Protein 4EMV (pdb70)

Foldseek 3Di:
DDKDWLVVCLVPVCVPQVDQELSSLCSLVVQVVVVQLVQVLVPFFFEWEWEQDQVLKIKIKTFGAWDDQDDDPPRAGPVLCCQTMVCNPPRGPNVSSLQQFQKKKKWWAAPFWIWIWIAGDRRHTPDGTGTDGTDPRSTTIMMMMTQGHPVRHPDSHNDPVVVVVVQQVSQVVRASHKYKYAYNNVRDIDIHHHHD

Secondary structure (DSSP, 8-state):
---B-THHHHH-HHHHHS-SSHHHHHHHHHHHHHHHHHHHHTT--SEEEEEE-TTS-EEEEE-SS----SB-GGG-BHHHHHHH-B--GGG--HHHHHHTEEEEEEEEEETTEEEEEEEETTTEESS-SEEEEE--TT--EEEEEEEE-TTT-S-----HHHHHHHHHHHHHHH-S-EEEEEETTT--EEEE----

CATH classification: 3.30.565.10

Structure (mmCIF, N/CA/C/O backbone):
data_4EMV
#
_entry.id   4EMV
#
_cell.length_a   73.297
_cell.length_b   94.920
_cell.length_c   61.247
_cell.angle_alpha   90.000
_cell.angle_beta   90.000
_cell.angle_gamma   90.000
#
_symmetry.space_group_name_H-M   'C 2 2 21'
#
loop_
_entity.id
_entity.type
_entity.pdbx_description
1 polymer 'DNA topoisomerase IV, B subunit'
2 non-polymer '5-{2-(ethylcarbamoyl)-4-[3-(trifluoromethyl)-1H-pyrazol-1-yl]-1H-pyrrolo[2,3-b]pyridin-5-yl}pyridine-3-carboxylic acid'
3 water water
#
loop_
_atom_site.group_PDB
_atom_site.id
_atom_site.type_symbol
_atom_site.label_atom_id
_atom_site.label_alt_id
_atom_site.label_comp_id
_atom_site.label_asym_id
_atom_site.label_entity_id
_atom_site.label_seq_id
_atom_site.pdbx_PDB_ins_code
_atom_site.Cartn_x
_atom_site.Cartn_y
_atom_site.Cartn_z
_atom_site.occupancy
_atom_site.B_iso_or_equiv
_atom_site.auth_seq_id
_atom_site.auth_comp_id
_atom_site.auth_asym_id
_atom_site.auth_atom_id
_atom_site.pdbx_PDB_model_num
ATOM 1 N N . GLN A 1 17 ? 20.978 7.640 9.098 1.00 36.61 17 GLN A N 1
ATOM 2 C CA . GLN A 1 17 ? 21.607 8.756 8.339 1.00 35.80 17 GLN A CA 1
ATOM 3 C C . GLN A 1 17 ? 22.878 9.215 9.051 1.00 33.76 17 GLN A C 1
ATOM 4 O O . GLN A 1 17 ? 22.830 9.620 10.210 1.00 34.22 17 GLN A O 1
ATOM 10 N N . VAL A 1 18 ? 24.013 9.139 8.362 1.00 31.17 18 VAL A N 1
ATOM 11 C CA . VAL A 1 18 ? 25.292 9.542 8.942 1.00 29.30 18 VAL A CA 1
ATOM 12 C C . VAL A 1 18 ? 25.514 11.035 8.715 1.00 27.36 18 VAL A C 1
ATOM 13 O O . VAL A 1 18 ? 25.480 11.504 7.577 1.00 27.08 18 VAL A O 1
ATOM 17 N N . LEU A 1 19 ? 25.729 11.775 9.798 1.00 25.47 19 LEU A N 1
ATOM 18 C CA . LEU A 1 19 ? 26.035 13.198 9.706 1.00 24.41 19 LEU A CA 1
ATOM 19 C C . LEU A 1 19 ? 27.543 13.384 9.591 1.00 24.40 19 LEU A C 1
ATOM 20 O O . LEU A 1 19 ? 28.315 12.592 10.130 1.00 24.17 19 LEU A O 1
ATOM 25 N N . GLU A 1 20 ? 27.955 14.428 8.876 1.00 24.44 20 GLU A N 1
ATOM 26 C CA . GLU A 1 20 ? 29.371 14.737 8.703 1.00 25.05 20 GLU A CA 1
ATOM 27 C C . GLU A 1 20 ? 29.637 16.223 8.885 1.00 23.89 20 GLU A C 1
ATOM 28 O O . GLU A 1 20 ? 28.714 17.043 8.820 1.00 22.99 20 GLU A O 1
ATOM 34 N N . GLY A 1 21 ? 30.905 16.555 9.116 1.00 23.25 21 GLY A N 1
ATOM 35 C CA . GLY A 1 21 ? 31.351 17.941 9.209 1.00 22.80 21 GLY A CA 1
ATOM 36 C C . GLY A 1 21 ? 31.758 18.478 7.848 1.00 22.21 21 GLY A C 1
ATOM 37 O O . GLY A 1 21 ? 31.749 17.748 6.856 1.00 21.95 21 GLY A O 1
ATOM 38 N N . LEU A 1 22 ? 32.135 19.751 7.806 1.00 21.85 22 LEU A N 1
ATOM 39 C CA . LEU A 1 22 ? 32.411 20.429 6.540 1.00 21.99 22 LEU A CA 1
ATOM 40 C C . LEU A 1 22 ? 33.685 19.942 5.845 1.00 23.21 22 LEU A C 1
ATOM 41 O O . LEU A 1 22 ? 33.826 20.114 4.636 1.00 23.00 22 LEU A O 1
ATOM 46 N N . ASP A 1 23 ? 34.598 19.328 6.599 1.00 25.07 23 ASP A N 1
ATOM 47 C CA . ASP A 1 23 ? 35.795 18.705 6.011 1.00 26.65 23 ASP A CA 1
ATOM 48 C C . ASP A 1 23 ? 35.461 17.715 4.890 1.00 26.46 23 ASP A C 1
ATOM 49 O O . ASP A 1 23 ? 36.177 17.643 3.887 1.00 26.83 23 ASP A O 1
ATOM 54 N N . ALA A 1 24 ? 34.377 16.959 5.064 1.00 25.63 24 ALA A N 1
ATOM 55 C CA . ALA A 1 24 ? 33.955 15.953 4.089 1.00 25.24 24 ALA A CA 1
ATOM 56 C C . ALA A 1 24 ? 33.639 16.577 2.730 1.00 24.80 24 ALA A C 1
ATOM 57 O O . ALA A 1 24 ? 33.951 15.997 1.685 1.00 25.27 24 ALA A O 1
ATOM 59 N N . VAL A 1 25 ? 33.023 17.756 2.751 1.00 23.39 25 VAL A N 1
ATOM 60 C CA . VAL A 1 25 ? 32.708 18.480 1.529 1.00 23.03 25 VAL A CA 1
ATOM 61 C C . VAL A 1 25 ? 33.990 18.987 0.871 1.00 23.17 25 VAL A C 1
ATOM 62 O O . VAL A 1 25 ? 34.152 18.874 -0.343 1.00 23.48 25 VAL A O 1
ATOM 66 N N . ARG A 1 26 ? 34.898 19.526 1.680 1.00 23.36 26 ARG A N 1
ATOM 67 C CA . ARG A 1 26 ? 36.150 20.083 1.165 1.00 24.21 26 ARG A CA 1
ATOM 68 C C . ARG A 1 26 ? 37.056 19.012 0.552 1.00 25.62 26 ARG A C 1
ATOM 69 O O . ARG A 1 26 ? 37.817 19.309 -0.371 1.00 26.10 26 ARG A O 1
ATOM 77 N N . LYS A 1 27 ? 36.968 17.778 1.048 1.00 26.91 27 LYS A N 1
ATOM 78 C CA . LYS A 1 27 ? 37.762 16.665 0.498 1.00 28.38 27 LYS A CA 1
ATOM 79 C C . LYS A 1 27 ? 37.157 16.019 -0.761 1.00 28.93 27 LYS A C 1
ATOM 80 O O . LYS A 1 27 ? 37.874 15.372 -1.525 1.00 29.34 27 LYS A O 1
ATOM 86 N N . ARG A 1 28 ? 35.853 16.186 -0.979 1.00 28.58 28 ARG A N 1
ATOM 87 C CA . ARG A 1 28 ? 35.201 15.695 -2.201 1.00 29.28 28 ARG A CA 1
ATOM 88 C C . ARG A 1 28 ? 34.162 16.700 -2.716 1.00 27.89 28 ARG A C 1
ATOM 89 O O . ARG A 1 28 ? 32.971 16.394 -2.744 1.00 26.85 28 ARG A O 1
ATOM 97 N N . PRO A 1 29 ? 34.610 17.900 -3.138 1.00 27.23 29 PRO A N 1
ATOM 98 C CA . PRO A 1 29 ? 33.651 18.933 -3.559 1.00 26.58 29 PRO A CA 1
ATOM 99 C C . PRO A 1 29 ? 32.719 18.485 -4.686 1.00 26.71 29 PRO A C 1
ATOM 100 O O . PRO A 1 29 ? 31.524 18.780 -4.648 1.00 25.78 29 PRO A O 1
ATOM 104 N N . GLY A 1 30 ? 33.264 17.763 -5.665 1.00 26.97 30 GLY A N 1
ATOM 105 C CA . GLY A 1 30 ? 32.496 17.307 -6.825 1.00 27.44 30 GLY A CA 1
ATOM 106 C C . GLY A 1 30 ? 31.300 16.433 -6.485 1.00 27.76 30 GLY A C 1
ATOM 107 O O . GLY A 1 30 ? 30.338 16.372 -7.249 1.00 27.33 30 GLY A O 1
ATOM 108 N N . MET A 1 31 ? 31.360 15.758 -5.338 1.00 28.77 31 MET A N 1
ATOM 109 C CA . MET A 1 31 ? 30.249 14.942 -4.853 1.00 29.66 31 MET A CA 1
ATOM 110 C C . MET A 1 31 ? 29.036 15.796 -4.472 1.00 28.53 31 MET A C 1
ATOM 111 O O . MET A 1 31 ? 27.900 15.319 -4.521 1.00 28.21 31 MET A O 1
ATOM 116 N N . TYR A 1 32 ? 29.281 17.051 -4.098 1.00 26.84 32 TYR A N 1
ATOM 117 C CA . TYR A 1 32 ? 28.220 17.945 -3.624 1.00 26.04 32 TYR A CA 1
ATOM 118 C C . TYR A 1 32 ? 27.829 19.014 -4.643 1.00 25.22 32 TYR A C 1
ATOM 119 O O . TYR A 1 32 ? 26.649 19.354 -4.755 1.00 25.18 32 TYR A O 1
ATOM 128 N N . ILE A 1 33 ? 28.806 19.535 -5.386 1.00 24.43 33 ILE A N 1
ATOM 129 C CA . ILE A 1 33 ? 28.545 20.608 -6.357 1.00 24.05 33 ILE A CA 1
ATOM 130 C C . ILE A 1 33 ? 28.849 20.237 -7.815 1.00 24.29 33 ILE A C 1
ATOM 131 O O . ILE A 1 33 ? 28.721 21.081 -8.703 1.00 24.21 33 ILE A O 1
ATOM 136 N N . GLY A 1 34 ? 29.248 18.988 -8.062 1.00 24.33 34 GLY A N 1
ATOM 137 C CA . GLY A 1 34 ? 29.420 18.477 -9.425 1.00 24.64 34 GLY A CA 1
ATOM 138 C C . GLY A 1 34 ? 30.819 18.629 -9.995 1.00 24.71 34 GLY A C 1
ATOM 139 O O . GLY A 1 34 ? 31.308 17.740 -10.693 1.00 25.46 34 GLY A O 1
ATOM 140 N N . SER A 1 3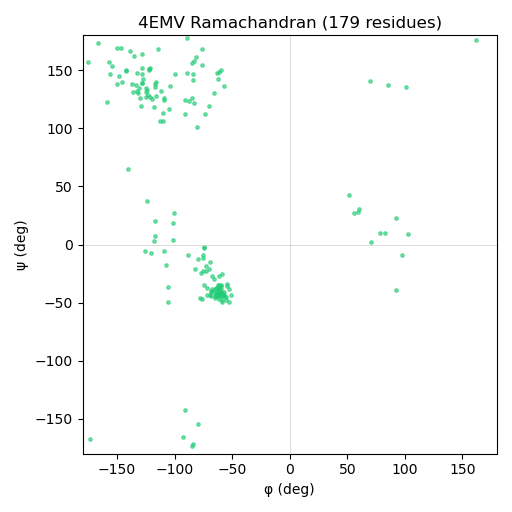5 ? 31.457 19.759 -9.702 1.00 24.05 35 SER A N 1
ATOM 141 C CA . SER A 1 35 ? 32.778 20.079 -10.234 1.00 24.18 35 SER A CA 1
ATOM 142 C C . SER A 1 35 ? 33.363 21.259 -9.468 1.00 23.49 35 SER A C 1
ATOM 143 O O . SER A 1 35 ? 32.679 21.859 -8.638 1.00 23.01 35 SER A O 1
ATOM 146 N N . THR A 1 36 ? 34.624 21.586 -9.747 1.00 23.12 36 THR A N 1
ATOM 147 C CA . THR A 1 36 ? 35.281 22.747 -9.143 1.00 22.74 36 THR A CA 1
ATOM 148 C C . THR A 1 36 ? 35.674 23.783 -10.205 1.00 22.44 36 THR A C 1
ATOM 149 O O . THR A 1 36 ? 36.527 24.635 -9.970 1.00 22.36 36 THR A O 1
ATOM 153 N N . ASP A 1 37 ? 35.027 23.702 -11.365 1.00 22.33 37 ASP A N 1
ATOM 154 C CA . ASP A 1 37 ? 35.163 24.708 -12.416 1.00 22.44 37 ASP A CA 1
ATOM 155 C C . ASP A 1 37 ? 34.053 25.753 -12.252 1.00 21.28 37 ASP A C 1
ATOM 156 O O . ASP A 1 37 ? 33.411 25.817 -11.195 1.00 20.28 37 ASP A O 1
ATOM 161 N N . GLY A 1 38 ? 33.844 26.577 -13.276 1.00 20.54 38 GLY A N 1
ATOM 162 C CA . GLY A 1 38 ? 32.799 27.600 -13.247 1.00 20.02 38 GLY A CA 1
ATOM 163 C C . GLY A 1 38 ? 31.408 27.077 -12.945 1.00 19.42 38 GLY A C 1
ATOM 164 O O . GLY A 1 38 ? 30.616 27.758 -12.284 1.00 18.65 38 GLY A O 1
ATOM 165 N N . ALA A 1 39 ? 31.093 25.877 -13.432 1.00 19.31 39 ALA A N 1
ATOM 166 C CA . ALA A 1 39 ? 29.790 25.273 -13.159 1.00 18.91 39 ALA A CA 1
ATOM 167 C C . ALA A 1 39 ? 29.609 25.050 -11.654 1.00 18.49 39 ALA A C 1
ATOM 168 O O . ALA A 1 39 ? 28.557 25.361 -11.101 1.00 18.33 39 ALA A O 1
ATOM 170 N N . GLY A 1 40 ? 30.643 24.530 -10.997 1.00 18.28 40 GLY A N 1
ATOM 171 C CA . GLY A 1 40 ? 30.605 24.310 -9.552 1.00 17.78 40 GLY A CA 1
ATOM 172 C C . GLY A 1 40 ? 30.578 25.604 -8.758 1.00 17.26 40 GLY A C 1
ATOM 173 O O . GLY A 1 40 ? 29.881 25.707 -7.750 1.00 17.04 40 GLY A O 1
ATOM 174 N N . LEU A 1 41 ? 31.347 26.595 -9.205 1.00 16.94 41 LEU A N 1
ATOM 175 C CA . LEU A 1 41 ? 31.336 27.911 -8.572 1.00 16.53 41 LEU A CA 1
ATOM 176 C C . LEU A 1 41 ? 29.916 28.460 -8.539 1.00 16.22 41 LEU A C 1
ATOM 177 O O . LEU A 1 41 ? 29.461 28.972 -7.517 1.00 15.97 41 LEU A O 1
ATOM 182 N N . HIS A 1 42 ? 29.216 28.342 -9.662 1.00 16.43 42 HIS A N 1
ATOM 183 C CA . HIS A 1 42 ? 27.883 28.916 -9.778 1.00 16.36 42 HIS A CA 1
ATOM 184 C C . HIS A 1 42 ? 26.843 28.084 -9.080 1.00 16.23 42 HIS A C 1
ATOM 185 O O . HIS A 1 42 ? 25.816 28.614 -8.660 1.00 15.71 42 HIS A O 1
ATOM 192 N N . HIS A 1 43 ? 27.111 26.789 -8.912 1.00 16.87 43 HIS A N 1
ATOM 193 C CA . HIS A 1 43 ? 26.280 25.938 -8.046 1.00 17.17 43 HIS A CA 1
ATOM 194 C C . HIS A 1 43 ? 26.150 26.490 -6.651 1.00 16.04 43 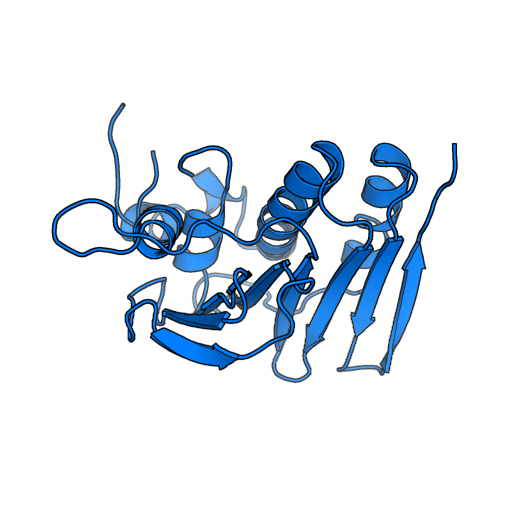HIS A C 1
ATOM 195 O O . HIS A 1 43 ? 25.101 26.339 -6.030 1.00 15.71 43 HIS A O 1
ATOM 202 N N . LEU A 1 44 ? 27.199 27.140 -6.144 1.00 15.34 44 LEU A N 1
ATOM 203 C CA . LEU A 1 44 ? 27.135 27.776 -4.822 1.00 14.68 44 LEU A CA 1
ATOM 204 C C . LEU A 1 44 ? 26.055 28.854 -4.790 1.00 14.14 44 LEU A C 1
ATOM 205 O O . LEU A 1 44 ? 25.318 28.972 -3.808 1.00 13.63 44 LEU A O 1
ATOM 210 N N . VAL A 1 45 ? 25.979 29.640 -5.863 1.00 13.61 45 VAL A N 1
ATOM 211 C CA . VAL A 1 45 ? 24.955 30.674 -6.000 1.00 13.42 45 VAL A CA 1
ATOM 212 C C . VAL A 1 45 ? 23.568 30.041 -6.027 1.00 13.38 45 VAL A C 1
ATOM 213 O O . VAL A 1 45 ? 22.651 30.513 -5.351 1.00 13.29 45 VAL A O 1
ATOM 217 N N . TRP A 1 46 ? 23.418 28.962 -6.790 1.00 13.64 46 TRP A N 1
ATOM 218 C CA . TRP A 1 46 ? 22.107 28.312 -6.914 1.00 13.87 46 TRP A CA 1
ATOM 219 C C . TRP A 1 46 ? 21.605 27.790 -5.592 1.00 13.85 46 TRP A C 1
ATOM 220 O O . TRP A 1 46 ? 20.413 27.885 -5.312 1.00 13.81 46 TRP A O 1
ATOM 231 N N . GLU A 1 47 ? 22.500 27.234 -4.773 1.00 14.11 47 GLU A N 1
ATOM 232 C CA . GLU A 1 47 ? 22.117 26.677 -3.471 1.00 14.27 47 GLU A CA 1
ATOM 233 C C . GLU A 1 47 ? 21.521 27.756 -2.564 1.00 13.41 47 GLU A C 1
ATOM 234 O O . GLU A 1 47 ? 20.484 27.542 -1.944 1.00 13.32 47 GLU A O 1
ATOM 240 N N . ILE A 1 48 ? 22.180 28.909 -2.482 1.00 12.72 48 ILE A N 1
ATOM 241 C CA . ILE A 1 48 ? 21.717 29.982 -1.598 1.00 12.19 48 ILE A CA 1
ATOM 242 C C . ILE A 1 48 ? 20.444 30.625 -2.154 1.00 12.26 48 ILE A C 1
ATOM 243 O O . ILE A 1 48 ? 19.492 30.880 -1.409 1.00 11.89 48 ILE A O 1
ATOM 248 N N . VAL A 1 49 ? 20.420 30.872 -3.459 1.00 12.32 49 VAL A N 1
ATOM 249 C CA . VAL A 1 49 ? 19.222 31.408 -4.105 1.00 12.64 49 VAL A CA 1
ATOM 250 C C . VAL A 1 49 ? 18.036 30.463 -3.904 1.00 13.22 49 VAL A C 1
ATOM 251 O O . VAL A 1 49 ? 16.927 30.914 -3.612 1.00 13.05 49 VAL A O 1
ATOM 255 N N . ASP A 1 50 ? 18.270 29.159 -4.027 1.00 14.07 50 ASP A N 1
ATOM 256 C CA . ASP A 1 50 ? 17.185 28.188 -3.864 1.00 15.20 50 ASP A CA 1
ATOM 257 C C . ASP A 1 50 ? 16.579 28.232 -2.453 1.00 14.67 50 ASP A C 1
ATOM 258 O O . ASP A 1 50 ? 15.375 28.044 -2.303 1.00 14.72 50 ASP A O 1
ATOM 263 N N . ASN A 1 51 ? 17.398 28.493 -1.433 1.00 14.29 51 ASN A N 1
ATOM 264 C CA . ASN A 1 51 ? 16.882 28.677 -0.068 1.00 14.24 51 ASN A CA 1
ATOM 265 C C . ASN A 1 51 ? 15.898 29.846 -0.022 1.00 13.65 51 ASN A C 1
ATOM 266 O O . ASN A 1 51 ? 14.840 29.753 0.596 1.00 13.65 51 ASN A O 1
ATOM 271 N N . ALA A 1 52 ? 16.266 30.946 -0.675 1.00 13.00 52 ALA A N 1
ATOM 272 C CA . ALA A 1 52 ? 15.433 32.146 -0.713 1.00 12.88 52 ALA A CA 1
ATOM 273 C C . ALA A 1 52 ? 14.171 31.891 -1.527 1.00 13.16 52 ALA A C 1
ATOM 274 O O . ALA A 1 52 ? 13.082 32.329 -1.157 1.00 13.08 52 ALA A O 1
ATOM 276 N N . VAL A 1 53 ? 14.330 31.188 -2.642 1.00 13.49 53 VAL A N 1
ATOM 277 C CA . VAL A 1 53 ? 13.197 30.848 -3.499 1.00 14.18 53 VAL A CA 1
ATOM 278 C C . VAL A 1 53 ? 12.204 29.937 -2.767 1.00 14.77 53 VAL A C 1
ATOM 279 O O . VAL A 1 53 ? 10.992 30.156 -2.845 1.00 15.02 53 VAL A O 1
ATOM 283 N N . ASP A 1 54 ? 12.708 28.931 -2.052 1.00 15.31 54 ASP A N 1
ATOM 284 C CA . ASP A 1 54 ? 11.836 28.039 -1.270 1.00 16.48 54 ASP A CA 1
ATOM 285 C C . ASP A 1 54 ? 11.011 28.815 -0.244 1.00 16.13 54 ASP A C 1
ATOM 286 O O . ASP A 1 54 ? 9.820 28.548 -0.066 1.00 16.57 54 ASP A O 1
ATOM 291 N N . GLU A 1 55 ? 11.646 29.773 0.424 1.00 15.50 55 GLU A N 1
ATOM 292 C CA . GLU A 1 55 ? 10.967 30.603 1.417 1.00 15.42 55 GLU A CA 1
ATOM 293 C C . GLU A 1 55 ? 9.868 31.457 0.774 1.00 15.54 55 GLU A C 1
ATOM 294 O O . GLU A 1 55 ? 8.778 31.585 1.330 1.00 15.69 55 GLU A O 1
ATOM 300 N N . ALA A 1 56 ? 10.159 32.031 -0.392 1.00 15.42 56 ALA A N 1
ATOM 301 C CA . ALA A 1 56 ? 9.174 32.826 -1.130 1.00 15.86 56 ALA A CA 1
ATOM 302 C C . ALA A 1 56 ? 8.035 31.950 -1.648 1.00 16.78 56 ALA A C 1
ATOM 303 O O . ALA A 1 56 ? 6.875 32.365 -1.629 1.00 16.91 56 ALA A O 1
ATOM 305 N N . LEU A 1 57 ? 8.361 30.738 -2.095 1.00 17.33 57 LEU A N 1
ATOM 306 C CA . LEU A 1 57 ? 7.347 29.807 -2.591 1.00 18.57 57 LEU A CA 1
ATOM 307 C C . LEU A 1 57 ? 6.350 29.462 -1.488 1.00 19.15 57 LEU A C 1
ATOM 308 O O . LEU A 1 57 ? 5.162 29.280 -1.759 1.00 20.10 57 LEU A O 1
ATOM 313 N N . SER A 1 58 ? 6.838 29.393 -0.250 1.00 19.20 58 SER A N 1
ATOM 314 C CA . SER A 1 58 ? 5.987 29.170 0.926 1.00 19.68 58 SER A CA 1
ATOM 315 C C . SER A 1 58 ? 5.178 30.410 1.331 1.00 19.43 58 SER A C 1
ATOM 316 O O . SER A 1 58 ? 4.390 30.350 2.274 1.00 20.18 58 SER A O 1
ATOM 319 N N . GLY A 1 59 ? 5.388 31.525 0.630 1.00 18.72 59 GLY A N 1
ATOM 320 C CA . GLY A 1 59 ? 4.603 32.744 0.810 1.00 18.45 59 GLY A CA 1
ATOM 321 C C . GLY A 1 59 ? 5.274 33.853 1.602 1.00 17.73 59 GLY A C 1
ATOM 322 O O . GLY A 1 59 ? 4.627 34.848 1.932 1.00 17.88 59 GLY A O 1
ATOM 323 N N . PHE A 1 60 ? 6.563 33.704 1.901 1.00 16.95 60 PHE A N 1
ATOM 324 C CA . PHE A 1 60 ? 7.271 34.675 2.738 1.00 16.58 60 PHE A CA 1
ATOM 325 C C . PHE A 1 60 ? 8.327 35.427 1.933 1.00 16.24 60 PHE A C 1
ATOM 326 O O . PHE A 1 60 ? 9.370 34.871 1.589 1.00 15.45 60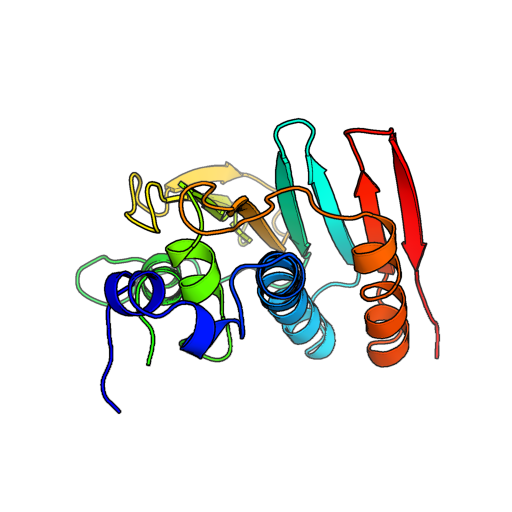 PHE A O 1
ATOM 334 N N . GLY A 1 61 ? 8.031 36.689 1.623 1.00 16.43 61 GLY A N 1
ATOM 335 C CA . GLY A 1 61 ? 8.950 37.561 0.884 1.00 16.74 61 GLY A CA 1
ATOM 336 C C . GLY A 1 61 ? 8.583 37.681 -0.582 1.00 17.34 61 GLY A C 1
ATOM 337 O O . GLY A 1 61 ? 8.266 36.684 -1.231 1.00 17.78 61 GLY A O 1
ATOM 338 N N . ASP A 1 62 ? 8.625 38.903 -1.107 1.00 18.04 62 ASP A N 1
ATOM 339 C CA . ASP A 1 62 ? 8.254 39.146 -2.504 1.00 18.88 62 ASP A CA 1
ATOM 340 C C . ASP A 1 62 ? 9.400 39.674 -3.362 1.00 17.79 62 ASP A C 1
ATOM 341 O O . ASP A 1 62 ? 9.182 40.056 -4.510 1.00 17.52 62 ASP A O 1
ATOM 346 N N . ARG A 1 63 ? 10.611 39.717 -2.810 1.00 16.74 63 ARG A N 1
ATOM 347 C CA . ARG A 1 63 ? 11.784 40.040 -3.622 1.00 16.24 63 ARG A CA 1
ATOM 348 C C . ARG A 1 63 ? 13.028 39.333 -3.105 1.00 14.97 63 ARG A C 1
ATOM 349 O O . ARG A 1 63 ? 13.181 39.124 -1.907 1.00 14.12 63 ARG A O 1
ATOM 357 N N . ILE A 1 64 ? 13.896 38.946 -4.033 1.00 14.09 64 ILE A N 1
ATOM 358 C CA . ILE A 1 64 ? 15.151 38.288 -3.710 1.00 13.65 64 ILE A CA 1
ATOM 359 C C . ILE A 1 64 ? 16.238 39.047 -4.458 1.00 13.65 64 ILE A C 1
ATOM 360 O O . ILE A 1 64 ? 16.197 39.132 -5.684 1.00 13.33 64 ILE A O 1
ATOM 365 N N . ASP A 1 65 ? 17.181 39.622 -3.717 1.00 13.64 65 ASP A N 1
ATOM 366 C CA . ASP A 1 65 ? 18.211 40.482 -4.299 1.00 14.06 65 ASP A CA 1
ATOM 367 C C . ASP A 1 65 ? 19.572 39.805 -4.265 1.00 13.48 65 ASP A C 1
ATOM 368 O O . ASP A 1 65 ? 20.026 39.386 -3.202 1.00 13.02 65 ASP A O 1
ATOM 373 N N . VAL A 1 66 ? 20.203 39.699 -5.433 1.00 13.12 66 VAL A N 1
ATOM 374 C CA . VAL A 1 66 ? 21.534 39.113 -5.566 1.00 13.01 66 VAL A CA 1
ATOM 375 C C . VAL A 1 66 ? 22.527 40.206 -5.960 1.00 13.20 66 VAL A C 1
ATOM 376 O O . VAL A 1 66 ? 22.265 40.992 -6.871 1.00 12.96 66 VAL A O 1
ATOM 380 N N . THR A 1 67 ? 23.661 40.257 -5.269 1.00 13.21 67 THR A N 1
ATOM 381 C CA . THR A 1 67 ? 24.686 41.262 -5.553 1.00 13.96 67 THR A CA 1
ATOM 382 C C . THR A 1 67 ? 26.048 40.609 -5.703 1.00 14.44 67 THR A C 1
ATOM 383 O O . THR A 1 67 ? 26.485 39.877 -4.816 1.00 14.38 67 THR A O 1
ATOM 387 N N . ILE A 1 68 ? 26.707 40.874 -6.829 1.00 15.00 68 ILE A N 1
ATOM 388 C CA . ILE A 1 68 ? 28.094 40.474 -7.016 1.00 15.70 68 ILE A CA 1
ATOM 389 C C . ILE A 1 68 ? 28.926 41.651 -6.529 1.00 16.55 68 ILE A C 1
ATOM 390 O O . ILE A 1 68 ? 28.905 42.725 -7.129 1.00 16.54 68 ILE A O 1
ATOM 395 N N . ASN A 1 69 ? 29.635 41.452 -5.424 1.00 17.42 69 ASN A N 1
ATOM 396 C CA . ASN A 1 69 ? 30.343 42.541 -4.759 1.00 18.56 69 ASN A CA 1
ATOM 397 C C . ASN A 1 69 ? 31.700 42.783 -5.415 1.00 20.01 69 ASN A C 1
ATOM 398 O O . ASN A 1 69 ? 32.234 41.896 -6.083 1.00 19.86 69 ASN A O 1
ATOM 403 N N . LYS A 1 70 ? 32.243 43.985 -5.226 1.00 22.07 70 LYS A N 1
ATOM 404 C CA . LYS A 1 70 ? 33.521 44.371 -5.843 1.00 23.56 70 LYS A CA 1
ATOM 405 C C . LYS A 1 70 ? 34.677 43.464 -5.431 1.00 23.62 70 LYS A C 1
ATOM 406 O O . LYS A 1 70 ? 35.564 43.179 -6.242 1.00 24.13 70 LYS A O 1
ATOM 412 N N . ASP A 1 71 ? 34.665 43.006 -4.180 1.00 22.91 71 ASP A N 1
ATOM 413 C CA . ASP A 1 71 ? 35.723 42.119 -3.680 1.00 22.86 71 ASP A CA 1
ATOM 414 C C . ASP A 1 71 ? 35.641 40.677 -4.206 1.00 22.39 71 ASP A C 1
ATOM 415 O O . ASP A 1 71 ? 36.498 39.856 -3.881 1.00 23.06 71 ASP A O 1
ATOM 420 N N . GLY A 1 72 ? 34.623 40.377 -5.012 1.00 21.35 72 GLY A N 1
ATOM 421 C CA . GLY A 1 72 ? 3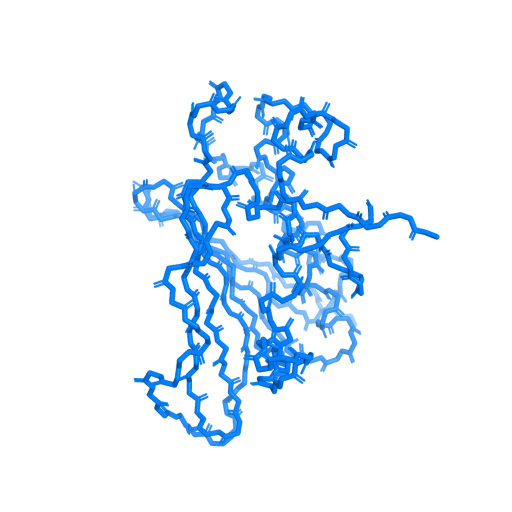4.449 39.044 -5.589 1.00 20.64 72 GLY A CA 1
ATOM 422 C C . GLY A 1 72 ? 33.471 38.170 -4.820 1.00 19.47 72 GLY A C 1
ATOM 423 O O . GLY A 1 72 ? 33.112 37.087 -5.285 1.00 20.06 72 GLY A O 1
ATOM 424 N N . SER A 1 73 ? 33.036 38.632 -3.648 1.00 18.04 73 SER A N 1
ATOM 425 C CA . SER A 1 73 ? 32.049 37.898 -2.855 1.00 16.71 73 SER A CA 1
ATOM 426 C C . SER A 1 73 ? 30.666 38.074 -3.469 1.00 15.62 73 SER A C 1
ATOM 427 O O . SER A 1 73 ? 30.461 38.918 -4.340 1.00 15.47 73 SER A O 1
ATOM 430 N N . LEU A 1 74 ? 29.714 37.275 -3.005 1.00 14.56 74 LEU A N 1
ATOM 431 C CA . LEU A 1 74 ? 28.355 37.340 -3.529 1.00 13.82 74 LEU A CA 1
ATOM 432 C C . LEU A 1 74 ? 27.357 37.353 -2.383 1.00 13.09 74 LEU A C 1
ATOM 433 O O . LEU A 1 74 ? 27.520 36.617 -1.417 1.00 12.88 74 LEU A O 1
ATOM 438 N N . THR A 1 75 ? 26.341 38.207 -2.500 1.00 12.44 75 THR A N 1
ATOM 439 C CA . THR A 1 75 ? 25.303 38.351 -1.485 1.00 12.13 75 THR A CA 1
ATOM 440 C C . THR A 1 75 ? 23.949 37.950 -2.062 1.00 11.76 75 THR A C 1
ATOM 441 O O . THR A 1 75 ? 23.609 38.329 -3.183 1.00 11.67 75 THR A O 1
ATOM 445 N N . VAL A 1 76 ? 23.189 37.179 -1.290 1.00 11.44 76 VAL A N 1
ATOM 446 C CA . VAL A 1 76 ? 21.785 36.919 -1.585 1.00 11.45 76 VAL A CA 1
ATOM 447 C C . VAL A 1 76 ? 20.976 37.386 -0.385 1.00 11.50 76 VAL A C 1
ATOM 448 O O . VAL A 1 76 ? 21.265 36.987 0.749 1.00 11.10 76 VAL A O 1
ATOM 452 N N . GLN A 1 77 ? 19.980 38.237 -0.625 1.00 11.82 77 GLN A N 1
ATOM 453 C CA . GLN A 1 77 ? 19.112 38.728 0.449 1.00 12.39 77 GLN A CA 1
ATOM 454 C C . GLN A 1 77 ? 17.653 38.412 0.161 1.00 12.28 77 GLN A C 1
ATOM 455 O O . GLN A 1 77 ? 17.140 38.723 -0.920 1.00 12.22 77 GLN A O 1
ATOM 461 N N . ASP A 1 78 ? 16.988 37.797 1.135 1.00 12.13 78 ASP A N 1
ATOM 462 C CA . ASP A 1 78 ? 15.555 37.578 1.050 1.00 12.26 78 ASP A CA 1
ATOM 463 C C . ASP A 1 78 ? 14.843 38.381 2.138 1.00 12.69 78 ASP A C 1
ATOM 464 O O . ASP A 1 78 ? 15.476 38.942 3.042 1.00 12.42 78 ASP A O 1
ATOM 469 N N . HIS A 1 79 ? 13.527 38.461 2.005 1.00 13.18 79 HIS A N 1
ATOM 470 C CA . HIS A 1 79 ? 12.683 39.182 2.944 1.00 13.85 79 HIS A CA 1
ATOM 471 C C . HIS A 1 79 ? 11.624 38.266 3.498 1.00 13.93 79 HIS A C 1
ATOM 472 O O . HIS A 1 79 ? 10.477 38.671 3.732 1.00 14.52 79 HIS A O 1
ATOM 479 N N . GLY A 1 80 ? 12.023 37.017 3.731 1.00 13.61 80 GLY A N 1
ATOM 480 C CA . GLY A 1 80 ? 11.160 36.008 4.348 1.00 13.77 80 GLY A CA 1
ATOM 481 C C . GLY A 1 80 ? 11.105 36.178 5.853 1.00 13.91 80 GLY A C 1
ATOM 482 O O . GLY A 1 80 ? 11.326 37.273 6.367 1.00 13.93 80 GLY A O 1
ATOM 483 N N . ARG A 1 81 ? 10.830 35.089 6.565 1.00 14.10 81 ARG A N 1
ATOM 484 C CA . ARG A 1 81 ? 10.603 35.145 8.012 1.00 14.45 81 ARG A CA 1
ATOM 485 C C . ARG A 1 81 ? 11.868 35.395 8.822 1.00 14.47 81 ARG A C 1
ATOM 486 O O . ARG A 1 81 ? 11.787 35.776 9.991 1.00 14.72 81 ARG A O 1
ATOM 494 N N . GLY A 1 82 ? 13.026 35.162 8.209 1.00 14.29 82 GLY A N 1
ATOM 495 C CA . GLY A 1 82 ? 14.284 35.105 8.937 1.00 14.42 82 GLY A CA 1
ATOM 496 C C . GLY A 1 82 ? 14.470 33.701 9.477 1.00 14.71 82 GLY A C 1
ATOM 497 O O . GLY A 1 82 ? 13.516 33.086 9.970 1.00 14.78 82 GLY A O 1
ATOM 498 N N . MET A 1 83 ? 15.684 33.168 9.375 1.00 14.96 83 MET A N 1
ATOM 499 C CA . MET A 1 83 ? 15.969 31.862 9.971 1.00 15.43 83 MET A CA 1
ATOM 500 C C . MET A 1 83 ? 15.708 31.938 11.474 1.00 15.96 83 MET A C 1
ATOM 501 O O . MET A 1 83 ? 15.852 33.009 12.073 1.00 15.64 83 MET A O 1
ATOM 506 N N . PRO A 1 84 ? 15.318 30.808 12.096 1.00 16.59 84 PRO A N 1
ATOM 507 C CA . PRO A 1 84 ? 15.148 30.808 13.549 1.00 17.19 84 PRO A CA 1
ATOM 508 C C . PRO A 1 84 ? 16.427 31.231 14.267 1.00 17.34 84 PRO A C 1
ATOM 509 O O . PRO A 1 84 ? 17.515 30.788 13.898 1.00 17.05 84 PRO A O 1
ATOM 513 N N . THR A 1 85 ? 16.282 32.083 15.277 1.00 17.62 85 THR A N 1
ATOM 514 C CA . THR A 1 85 ? 17.420 32.692 15.960 1.00 18.32 85 THR A CA 1
ATOM 515 C C . THR A 1 85 ? 17.735 32.018 17.298 1.00 18.95 85 THR A C 1
ATOM 516 O O . THR A 1 85 ? 18.627 32.462 18.023 1.00 19.60 85 THR A O 1
ATOM 520 N N . GLY A 1 86 ? 17.014 30.945 17.611 1.00 19.48 86 GLY A N 1
ATOM 521 C CA . GLY A 1 86 ? 17.161 30.253 18.885 1.00 20.54 86 GLY A CA 1
ATOM 522 C C . GLY A 1 86 ? 18.284 29.235 18.915 1.00 21.25 86 GLY A C 1
ATOM 523 O O . GLY A 1 86 ? 19.090 29.136 17.981 1.00 20.45 86 GLY A O 1
ATOM 524 N N . MET A 1 87 ? 18.321 28.469 20.001 1.00 22.62 87 MET A N 1
ATOM 525 C CA . MET A 1 87 ? 19.379 27.497 20.245 1.00 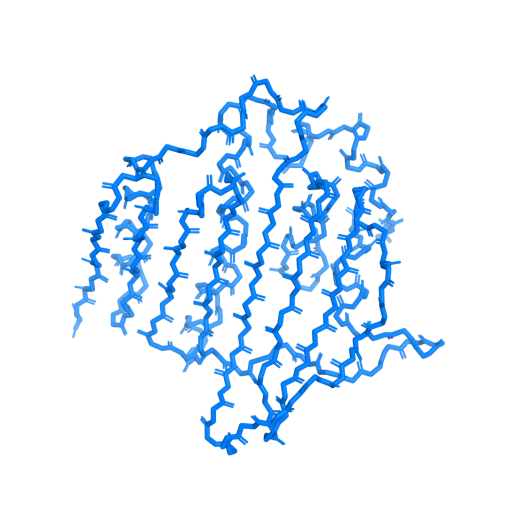23.94 87 MET A CA 1
ATOM 526 C C . MET A 1 87 ? 18.965 26.075 19.880 1.00 24.33 87 MET A C 1
ATOM 527 O O . MET A 1 87 ? 17.798 25.696 20.009 1.00 24.37 87 MET A O 1
ATOM 532 N N . HIS A 1 88 ? 19.955 25.311 19.420 1.00 24.53 88 HIS A N 1
ATOM 533 C CA . HIS A 1 88 ? 19.898 23.861 19.303 1.00 25.73 88 HIS A CA 1
ATOM 534 C C . HIS A 1 88 ? 20.433 23.346 20.628 1.00 26.34 88 HIS A C 1
ATOM 535 O O . HIS A 1 88 ? 20.179 23.960 21.667 1.00 27.25 88 HIS A O 1
ATOM 542 N N . ALA A 1 89 ? 21.189 22.250 20.633 1.00 26.80 89 ALA A N 1
ATOM 543 C CA . ALA A 1 89 ? 21.743 21.701 21.869 1.00 27.23 89 ALA A CA 1
ATOM 544 C C . ALA A 1 89 ? 23.016 22.439 22.281 1.00 27.54 89 ALA A C 1
ATOM 545 O O . ALA A 1 89 ? 23.639 23.118 21.462 1.00 26.52 89 ALA A O 1
ATOM 547 N N . MET A 1 90 ? 23.386 22.305 23.556 1.00 28.38 90 MET A N 1
ATOM 548 C CA . MET A 1 90 ? 24.667 22.803 24.087 1.00 29.11 90 MET A CA 1
ATOM 549 C C . MET A 1 90 ? 24.923 24.296 23.852 1.00 27.91 90 MET A C 1
ATOM 550 O O . MET A 1 90 ? 26.075 24.725 23.777 1.00 28.52 90 MET A O 1
ATOM 555 N N . GLY A 1 91 ? 23.860 25.086 23.743 1.00 26.35 91 GLY A N 1
ATOM 556 C CA . GLY A 1 91 ? 23.996 26.510 23.456 1.00 25.45 91 GLY A CA 1
ATOM 557 C C . GLY A 1 91 ? 24.547 26.843 22.074 1.00 24.29 91 GLY A C 1
ATOM 558 O O . GLY A 1 91 ? 25.113 27.919 21.879 1.00 25.26 91 GLY A O 1
ATOM 559 N N A ILE A 1 92 ? 24.382 25.926 21.124 0.50 23.27 92 ILE A N 1
ATOM 560 N N B ILE A 1 92 ? 24.381 25.921 21.127 0.50 23.25 92 ILE A N 1
ATOM 561 C CA A ILE A 1 92 ? 24.781 26.153 19.741 0.50 22.16 92 ILE A CA 1
ATOM 562 C CA B ILE A 1 92 ? 24.768 26.139 19.739 0.50 22.11 92 ILE A CA 1
ATOM 563 C C A ILE A 1 92 ? 23.566 26.633 18.957 0.50 21.02 92 ILE A C 1
ATOM 564 C C B ILE A 1 92 ? 23.548 26.645 18.978 0.50 20.98 92 ILE A C 1
ATOM 565 O O A ILE A 1 92 ? 22.551 25.944 18.927 0.50 21.06 92 ILE A O 1
ATOM 566 O O B ILE A 1 92 ? 22.512 25.988 18.985 0.50 20.87 92 ILE A O 1
ATOM 575 N N . PRO A 1 93 ? 23.655 27.821 18.331 1.00 20.17 93 PRO A N 1
ATOM 576 C CA . PRO A 1 93 ? 22.509 28.332 17.557 1.00 19.31 93 PRO A CA 1
ATOM 577 C C . PRO A 1 93 ? 22.039 27.383 16.452 1.00 18.58 93 PRO A C 1
ATOM 578 O O . PRO A 1 93 ? 22.858 26.707 15.828 1.00 18.15 93 PRO A O 1
ATOM 582 N N . THR A 1 94 ? 20.728 27.332 16.231 1.00 17.99 94 THR A N 1
ATOM 583 C CA . THR A 1 94 ? 20.149 26.576 15.120 1.00 17.76 94 THR A CA 1
ATOM 584 C C . THR A 1 94 ? 20.838 26.933 13.801 1.00 17.12 94 THR A C 1
ATOM 585 O O . THR A 1 94 ? 21.171 26.054 13.012 1.00 16.53 94 THR A O 1
ATOM 589 N N . VAL A 1 95 ? 21.064 28.227 13.588 1.00 16.87 95 VAL A N 1
ATOM 590 C CA . VAL A 1 95 ? 21.756 28.716 12.395 1.00 16.67 95 VAL A CA 1
ATOM 591 C C . VAL A 1 95 ? 23.134 28.071 12.231 1.00 16.68 95 VAL A C 1
ATOM 592 O O . VAL A 1 95 ? 23.505 27.666 11.132 1.00 16.60 95 VAL A O 1
ATOM 596 N N . GLU A 1 96 ? 23.886 27.970 13.325 1.00 17.07 96 GLU A N 1
ATOM 597 C CA . GLU A 1 96 ? 25.217 27.367 13.276 1.00 17.40 96 GLU A CA 1
ATOM 598 C C . GLU A 1 96 ? 25.139 25.891 12.878 1.00 17.48 96 GLU A C 1
ATOM 599 O O . GLU A 1 96 ? 25.934 25.419 12.063 1.00 16.67 96 GLU A O 1
ATOM 605 N N . VAL A 1 97 ? 24.171 25.168 13.439 1.00 17.68 97 VAL A N 1
ATOM 606 C CA . VAL A 1 97 ? 23.981 23.760 13.087 1.00 17.97 97 VAL A CA 1
ATOM 607 C C . VAL A 1 97 ? 23.705 23.597 11.590 1.00 17.64 97 VAL A C 1
ATOM 608 O O . VAL A 1 97 ? 24.333 22.770 10.930 1.00 17.80 97 VAL A O 1
ATOM 612 N N . ILE A 1 98 ? 22.795 24.410 11.055 1.00 17.26 98 ILE A N 1
ATOM 613 C CA . ILE A 1 98 ? 22.443 24.368 9.628 1.00 17.29 98 ILE A CA 1
ATOM 614 C C . ILE A 1 98 ? 23.657 24.638 8.737 1.00 16.67 98 ILE A C 1
ATOM 615 O O . ILE A 1 98 ? 23.814 24.014 7.685 1.00 16.67 98 ILE A O 1
ATOM 620 N N . PHE A 1 99 ? 24.523 25.552 9.165 1.00 16.23 99 PHE A N 1
ATOM 621 C CA . PHE A 1 99 ? 25.661 25.961 8.341 1.00 16.04 99 PHE A CA 1
ATOM 622 C C . PHE A 1 99 ? 26.926 25.114 8.525 1.00 16.45 99 PHE A C 1
ATOM 623 O O . PHE A 1 99 ? 27.875 25.272 7.756 1.00 15.96 99 PHE A O 1
ATOM 631 N N . THR A 1 100 ? 26.949 24.224 9.519 1.00 17.32 100 THR A N 1
ATOM 632 C CA . THR A 1 100 ? 28.176 23.460 9.823 1.00 18.04 100 THR A CA 1
ATOM 633 C C . THR A 1 100 ? 28.034 21.933 9.859 1.00 19.05 100 THR A C 1
ATOM 634 O O . THR A 1 100 ? 29.037 21.238 9.993 1.00 19.47 100 THR A O 1
ATOM 638 N N . ILE A 1 101 ? 26.815 21.415 9.722 1.00 19.75 101 ILE A N 1
ATOM 639 C CA . ILE A 1 101 ? 26.572 19.971 9.724 1.00 21.04 101 ILE A CA 1
ATOM 640 C C . ILE A 1 101 ? 25.762 19.570 8.497 1.00 22.12 101 ILE A C 1
ATOM 641 O O . ILE A 1 101 ? 24.862 20.294 8.099 1.00 22.13 101 ILE A O 1
ATOM 646 N N . LEU A 1 102 ? 26.066 18.416 7.907 1.00 23.89 102 LEU A N 1
ATOM 647 C CA . LEU A 1 102 ? 25.255 17.896 6.797 1.00 25.38 102 LEU A CA 1
ATOM 648 C C . LEU A 1 102 ? 25.187 16.372 6.778 1.00 26.85 102 LEU A C 1
ATOM 649 O O . LEU A 1 102 ? 25.921 15.702 7.500 1.00 26.48 102 LEU A O 1
ATOM 654 N N . HIS A 1 103 ? 24.291 15.841 5.948 1.00 29.45 103 HIS A N 1
ATOM 655 C CA . HIS A 1 103 ? 24.151 14.393 5.773 1.00 31.44 103 HIS A CA 1
ATOM 656 C C . HIS A 1 103 ? 25.240 13.861 4.889 1.00 32.37 103 HIS A C 1
ATOM 657 O O . HIS A 1 103 ? 25.402 14.316 3.755 1.00 33.51 103 HIS A O 1
ATOM 664 N N . GLY A 1 118 ? 22.798 18.756 2.666 1.00 36.86 118 GLY A N 1
ATOM 665 C CA . GLY A 1 118 ? 22.514 19.758 3.692 1.00 36.51 118 GLY A CA 1
ATOM 666 C C . GLY A 1 118 ? 21.281 19.441 4.523 1.00 36.82 118 GLY A C 1
ATOM 667 O O . GLY A 1 118 ? 20.373 18.747 4.061 1.00 37.97 118 GLY A O 1
ATOM 668 N N . LEU A 1 119 ? 21.250 19.962 5.750 1.00 36.61 119 LEU A N 1
ATOM 669 C CA . LEU A 1 119 ? 20.195 19.646 6.720 1.00 36.65 119 LEU A CA 1
ATOM 670 C C . LEU A 1 119 ? 18.946 20.500 6.533 1.00 36.45 119 LEU A C 1
ATOM 671 O O . LEU A 1 119 ? 19.029 21.669 6.152 1.00 35.78 119 LEU A O 1
ATOM 676 N N . HIS A 1 120 ? 17.793 19.901 6.826 1.00 36.72 120 HIS A N 1
ATOM 677 C CA . HIS A 1 120 ? 16.507 20.603 6.844 1.00 36.37 120 HIS A CA 1
ATOM 678 C C . HIS A 1 120 ? 16.238 21.395 5.586 1.00 35.39 120 HIS A C 1
ATOM 679 O O . HIS A 1 120 ? 15.763 22.531 5.645 1.00 35.36 120 HIS A O 1
ATOM 686 N N . GLY A 1 121 ? 16.558 20.799 4.437 1.00 34.29 121 GLY A N 1
ATOM 687 C CA . GLY A 1 121 ? 16.168 21.338 3.133 1.00 33.11 121 GLY A CA 1
ATOM 688 C C . GLY A 1 121 ? 17.029 22.437 2.524 1.00 31.66 121 GLY A C 1
ATOM 689 O O . GLY A 1 121 ? 16.637 23.027 1.516 1.00 31.88 121 GLY A O 1
ATOM 690 N N . VAL A 1 122 ? 18.195 22.716 3.107 1.00 29.85 122 VAL A N 1
ATOM 691 C CA . VAL A 1 122 ? 19.073 23.782 2.600 1.00 27.86 122 VAL A CA 1
ATOM 692 C C . VAL A 1 122 ? 20.504 23.292 2.384 1.00 26.31 122 VAL A C 1
ATOM 693 O O . VAL A 1 122 ? 20.982 22.432 3.117 1.00 26.87 122 VAL A O 1
ATOM 697 N N . GLY A 1 123 ? 21.175 23.847 1.372 1.00 24.15 123 GLY A N 1
ATOM 698 C CA . GLY A 1 123 ? 22.572 23.505 1.060 1.00 22.41 123 GLY A CA 1
ATOM 699 C C . GLY A 1 123 ? 23.563 24.541 1.569 1.00 20.57 123 GLY A C 1
ATOM 700 O O . GLY A 1 123 ? 24.658 24.701 1.021 1.00 20.26 123 GLY A O 1
ATOM 701 N N . SER A 1 124 ? 23.183 25.241 2.630 1.00 18.53 124 SER A N 1
ATOM 702 C CA . SER A 1 124 ? 24.000 26.301 3.199 1.00 17.61 124 SER A CA 1
ATOM 703 C C . SER A 1 124 ? 25.338 25.789 3.725 1.00 16.97 124 SER A C 1
ATOM 704 O O . SER A 1 124 ? 26.350 26.474 3.615 1.00 16.55 124 SER A O 1
ATOM 707 N N . SER A 1 125 ? 25.332 24.589 4.298 1.00 16.66 125 SER A N 1
ATOM 708 C CA . SER A 1 125 ? 26.552 23.978 4.827 1.00 16.44 125 SER A CA 1
ATOM 709 C C . SER A 1 125 ? 27.584 23.704 3.731 1.00 16.08 125 SER A C 1
ATOM 710 O O . SER A 1 125 ? 28.777 23.916 3.943 1.00 15.85 125 SER A O 1
ATOM 713 N N . VAL A 1 126 ? 27.123 23.241 2.569 1.00 15.48 126 VAL A N 1
ATOM 714 C CA . VAL A 1 126 ? 28.010 22.976 1.428 1.00 15.32 126 VAL A CA 1
ATOM 715 C C . VAL A 1 126 ? 28.683 24.266 0.949 1.00 14.78 126 VAL A C 1
ATOM 716 O O . VAL A 1 126 ? 29.884 24.289 0.687 1.00 14.67 126 VAL A O 1
ATOM 720 N N . VAL A 1 127 ? 27.911 25.345 0.857 1.00 14.18 127 VAL A N 1
ATOM 721 C CA . VAL A 1 127 ? 28.460 26.637 0.442 1.00 13.76 127 VAL A CA 1
ATOM 722 C C . VAL A 1 127 ? 29.471 27.148 1.474 1.00 13.76 127 VAL A C 1
ATOM 723 O O . VAL A 1 127 ? 30.556 27.613 1.122 1.00 13.74 127 VAL A O 1
ATOM 727 N N . ASN A 1 128 ? 29.114 27.040 2.752 1.00 13.59 128 ASN A N 1
ATOM 728 C CA . ASN A 1 128 ? 29.990 27.451 3.845 1.00 13.79 128 ASN A CA 1
ATOM 729 C C . ASN A 1 128 ? 31.326 26.695 3.794 1.00 14.08 128 ASN A C 1
ATOM 730 O O . ASN A 1 128 ? 32.393 27.298 3.936 1.00 14.02 128 ASN A O 1
ATOM 735 N N . ALA A 1 129 ? 31.253 25.388 3.557 1.00 14.31 129 ALA A N 1
ATOM 736 C CA . ALA A 1 129 ? 32.452 24.535 3.477 1.00 14.91 129 ALA A CA 1
ATOM 737 C C . ALA A 1 129 ? 33.411 24.966 2.377 1.00 15.38 129 ALA A C 1
ATOM 738 O O . ALA A 1 129 ? 34.630 24.858 2.538 1.00 16.41 129 ALA A O 1
ATOM 740 N N . LEU A 1 130 ? 32.860 25.450 1.268 1.00 15.22 130 LEU A N 1
ATOM 741 C CA . LEU A 1 130 ? 33.659 25.806 0.093 1.00 15.60 130 LEU A CA 1
ATOM 742 C C . LEU A 1 130 ? 33.904 27.316 -0.043 1.00 15.65 130 LEU A C 1
ATOM 743 O O . LEU A 1 130 ? 34.275 27.793 -1.121 1.00 15.92 130 LEU A O 1
ATOM 748 N N . SER A 1 131 ? 33.721 28.052 1.055 1.00 15.72 131 SER A N 1
ATOM 749 C CA . SER A 1 131 ? 33.962 29.495 1.105 1.00 15.87 131 SER A CA 1
ATOM 750 C C . SER A 1 131 ? 35.096 29.823 2.083 1.00 16.40 131 SER A C 1
ATOM 751 O O . SER A 1 131 ? 35.177 29.227 3.156 1.00 16.40 131 SER A O 1
ATOM 754 N N . SER A 1 132 ? 35.966 30.768 1.715 1.00 16.99 132 SER A N 1
ATOM 755 C CA . SER A 1 132 ? 37.006 31.248 2.633 1.00 17.56 132 SER A CA 1
ATOM 756 C C . SER A 1 132 ? 36.420 32.132 3.737 1.00 17.18 132 SER A C 1
ATOM 757 O O . SER A 1 132 ? 37.025 32.287 4.795 1.00 17.57 132 SER A O 1
ATOM 760 N N . TRP A 1 133 ? 35.254 32.724 3.484 1.00 16.30 133 TRP A N 1
ATOM 761 C CA . TRP A 1 133 ? 34.427 33.268 4.560 1.00 16.14 133 TRP A CA 1
ATOM 762 C C . TRP A 1 133 ? 32.986 33.369 4.151 1.00 15.45 133 TRP A C 1
ATOM 763 O O . TRP A 1 133 ? 32.667 33.404 2.961 1.00 15.04 133 TRP A O 1
ATOM 774 N N . LEU A 1 134 ? 32.111 33.391 5.152 1.00 14.93 134 LEU A N 1
ATOM 775 C CA . LEU A 1 134 ? 30.678 33.495 4.939 1.00 14.58 134 LEU A CA 1
ATOM 776 C C . LEU A 1 134 ? 30.045 34.221 6.123 1.00 14.48 134 LEU A C 1
ATOM 777 O O . LEU A 1 134 ? 30.414 33.979 7.275 1.00 14.39 134 LEU A O 1
ATOM 782 N N . GLU A 1 135 ? 29.111 35.120 5.828 1.00 14.52 135 GLU A N 1
ATOM 783 C CA . GLU A 1 135 ? 28.346 35.816 6.856 1.00 15.26 135 GLU A CA 1
ATOM 784 C C . GLU A 1 135 ? 26.859 35.615 6.621 1.00 14.60 135 GLU A C 1
ATOM 785 O O . GLU A 1 135 ? 26.384 35.724 5.494 1.00 14.22 135 GLU A O 1
ATOM 791 N N . VAL A 1 136 ? 26.131 35.305 7.686 1.00 14.42 136 VAL A N 1
ATOM 792 C CA . VAL A 1 136 ? 24.679 35.225 7.620 1.00 14.21 136 VAL A CA 1
ATOM 793 C C . VAL A 1 136 ? 24.101 36.283 8.555 1.00 14.28 136 VAL A C 1
ATOM 794 O O . VAL A 1 136 ? 24.485 36.362 9.724 1.00 14.41 136 VAL A O 1
ATOM 798 N N A GLU A 1 137 ? 23.204 37.110 8.020 0.50 14.13 137 GLU A N 1
ATOM 799 N N B GLU A 1 137 ? 23.186 37.094 8.033 0.50 14.07 137 GLU A N 1
ATOM 800 C CA A GLU A 1 137 ? 22.528 38.146 8.795 0.50 14.43 137 GLU A CA 1
ATOM 801 C CA B GLU A 1 137 ? 22.539 38.137 8.819 0.50 14.34 137 GLU A CA 1
ATOM 802 C C A GLU A 1 137 ? 21.033 37.856 8.799 0.50 14.14 137 GLU A C 1
ATOM 803 C C B GLU A 1 137 ? 21.032 37.912 8.800 0.50 14.11 137 GLU A C 1
ATOM 804 O O A GLU A 1 137 ? 20.439 37.635 7.742 0.50 13.94 137 GLU A O 1
ATOM 805 O O B GLU A 1 137 ? 20.431 37.797 7.730 0.50 14.00 137 GLU A O 1
ATOM 816 N N . ILE A 1 138 ? 20.434 37.845 9.987 1.00 14.06 138 ILE A N 1
ATOM 817 C CA . ILE A 1 138 ? 19.013 37.539 10.144 1.00 13.97 138 ILE A CA 1
ATOM 818 C C . ILE A 1 138 ? 18.311 38.706 10.825 1.00 14.08 138 ILE A C 1
ATOM 819 O O . ILE A 1 138 ? 18.795 39.233 11.828 1.00 14.11 138 ILE A O 1
ATOM 824 N N . THR A 1 139 ? 17.170 39.103 10.277 1.00 14.09 139 THR A N 1
ATOM 825 C CA . THR A 1 139 ? 16.360 40.159 10.865 1.00 14.68 139 THR A CA 1
ATOM 826 C C . THR A 1 139 ? 14.991 39.588 11.203 1.00 15.10 139 THR A C 1
ATOM 827 O O . THR A 1 139 ? 14.336 39.005 10.343 1.00 14.86 139 THR A O 1
ATOM 831 N N . ARG A 1 140 ? 14.584 39.731 12.460 1.00 15.79 140 ARG A N 1
ATOM 832 C CA . ARG A 1 140 ? 13.228 39.382 12.889 1.00 16.80 140 ARG A CA 1
ATOM 833 C C . ARG A 1 140 ? 13.010 39.764 14.346 1.00 17.36 140 ARG A C 1
ATOM 834 O O . ARG A 1 140 ? 13.968 39.897 15.114 1.00 17.22 140 ARG A O 1
ATOM 842 N N . ASP A 1 141 ? 11.744 39.952 14.708 1.00 18.34 141 ASP A N 1
ATOM 843 C CA . ASP A 1 141 ? 11.354 40.237 16.090 1.00 19.34 141 ASP A CA 1
ATOM 844 C C . ASP A 1 141 ? 11.989 41.521 16.621 1.00 19.25 141 ASP A C 1
ATOM 845 O O . ASP A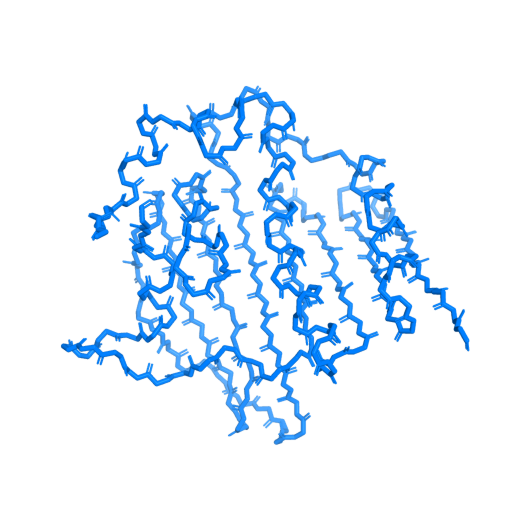 1 141 ? 12.244 41.646 17.825 1.00 19.77 141 ASP A O 1
ATOM 850 N N . GLY A 1 142 ? 12.236 42.474 15.719 1.00 18.19 142 GLY A N 1
ATOM 851 C CA . GLY A 1 142 ? 12.834 43.755 16.082 1.00 18.10 142 GLY A CA 1
ATOM 852 C C . GLY A 1 142 ? 14.339 43.745 16.294 1.00 17.51 142 GLY A C 1
ATOM 853 O O . GLY A 1 142 ? 14.898 44.731 16.776 1.00 17.87 142 GLY A O 1
ATOM 854 N N . ALA A 1 143 ? 14.998 42.644 15.931 1.00 16.90 143 ALA A N 1
ATOM 855 C CA . ALA A 1 143 ? 16.437 42.486 16.138 1.00 16.70 143 ALA A CA 1
ATOM 856 C C . ALA A 1 143 ? 17.154 42.071 14.858 1.00 16.19 143 ALA A C 1
ATOM 857 O O . ALA A 1 143 ? 16.576 41.421 13.988 1.00 15.80 143 ALA A O 1
ATOM 859 N N . VAL A 1 144 ? 18.421 42.458 14.759 1.00 15.92 144 VAL A N 1
ATOM 860 C CA . VAL A 1 144 ? 19.291 42.023 13.676 1.00 15.70 144 VAL A CA 1
ATOM 861 C C . VAL A 1 144 ? 20.418 41.196 14.282 1.00 15.90 144 VAL A C 1
ATOM 862 O O . VAL A 1 144 ? 21.077 41.636 15.228 1.00 16.30 144 VAL A O 1
ATOM 866 N N . TYR A 1 145 ? 20.619 39.997 13.740 1.00 15.96 145 TYR A N 1
ATOM 867 C CA . TYR A 1 145 ? 21.617 39.057 14.243 1.00 16.58 145 TYR A CA 1
ATOM 868 C C . TYR A 1 145 ? 22.593 38.720 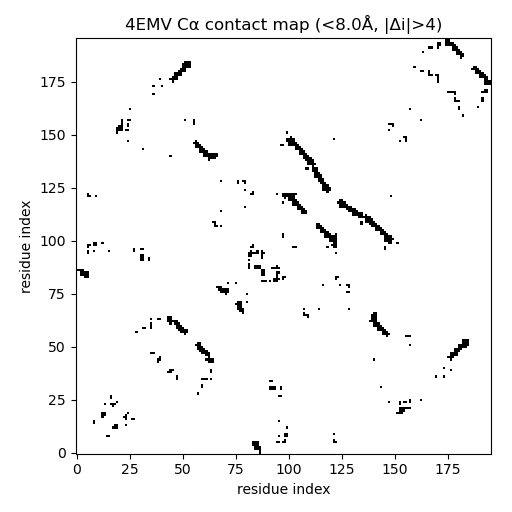13.134 1.00 16.19 145 TYR A C 1
ATOM 869 O O . TYR A 1 145 ? 22.226 38.742 11.964 1.00 15.46 145 TYR A O 1
ATOM 878 N N . LYS A 1 146 ? 23.823 38.375 13.507 1.00 16.38 146 LYS A N 1
ATOM 879 C CA . LYS A 1 146 ? 24.846 38.018 12.532 1.00 16.72 146 LYS A CA 1
ATOM 880 C C . LYS A 1 146 ? 25.780 36.937 13.064 1.00 16.59 146 LYS A C 1
ATOM 881 O O . LYS A 1 146 ? 26.167 36.969 14.234 1.00 16.73 146 LYS A O 1
ATOM 887 N N . GLN A 1 147 ? 26.137 35.990 12.199 1.00 16.01 147 GLN A N 1
ATOM 888 C CA . GLN A 1 147 ? 27.214 35.035 12.482 1.00 16.09 147 GLN A CA 1
ATOM 889 C C . GLN A 1 147 ? 28.202 35.017 11.318 1.00 16.17 147 GLN A C 1
ATOM 890 O O . GLN A 1 147 ? 27.799 35.067 10.155 1.00 15.51 147 GLN A O 1
ATOM 896 N N . ARG A 1 148 ? 29.494 34.958 11.641 1.00 16.43 148 ARG A N 1
ATOM 897 C CA . ARG A 1 148 ? 30.550 34.898 10.636 1.00 16.79 148 ARG A CA 1
ATOM 898 C C . ARG A 1 148 ? 31.331 33.590 10.748 1.00 16.79 148 ARG A C 1
ATOM 899 O O . ARG A 1 148 ? 31.649 33.132 11.857 1.00 16.75 148 ARG A O 1
ATOM 907 N N . PHE A 1 149 ? 31.631 33.005 9.590 1.00 16.50 149 PHE A N 1
ATOM 908 C CA . PHE A 1 149 ? 32.459 31.803 9.479 1.00 16.82 149 PHE A CA 1
ATOM 909 C C . PHE A 1 149 ? 33.655 32.108 8.590 1.00 17.46 149 PHE A C 1
ATOM 910 O O . PHE A 1 149 ? 33.560 32.933 7.686 1.00 16.73 149 PHE A O 1
ATOM 918 N N . GLU A 1 150 ? 34.769 31.423 8.836 1.00 18.64 150 GLU A N 1
ATOM 919 C CA . GLU A 1 150 ? 35.977 31.598 8.031 1.00 19.66 150 GLU A CA 1
ATOM 920 C C . GLU A 1 150 ? 36.663 30.265 7.766 1.00 20.10 150 GLU A C 1
ATOM 921 O O . GLU A 1 150 ? 36.477 29.306 8.517 1.00 19.99 150 GLU A O 1
ATOM 927 N N A ASN A 1 151 ? 37.442 30.215 6.687 0.70 20.59 151 ASN A N 1
ATOM 928 N N B ASN A 1 151 ? 37.453 30.224 6.694 0.30 20.28 151 ASN A N 1
ATOM 929 C CA A ASN A 1 151 ? 38.296 29.068 6.369 0.70 21.32 151 ASN A CA 1
ATOM 930 C CA B ASN A 1 151 ? 38.296 29.073 6.357 0.30 20.70 151 ASN A CA 1
ATOM 931 C C A ASN A 1 151 ? 37.531 27.743 6.258 0.70 20.89 151 ASN A C 1
ATOM 932 C C B ASN A 1 151 ? 37.536 27.751 6.254 0.30 20.50 151 ASN A C 1
ATOM 933 O O A ASN A 1 151 ? 37.821 26.771 6.963 0.70 21.48 151 ASN A O 1
ATOM 934 O O B ASN A 1 151 ? 37.845 26.789 6.960 0.30 20.89 151 ASN A O 1
ATOM 943 N N . GLY A 1 152 ? 36.545 27.716 5.369 1.00 20.03 152 GLY A N 1
ATOM 944 C CA . GLY A 1 152 ? 35.761 26.513 5.130 1.00 19.76 152 GLY A CA 1
ATOM 945 C C . GLY A 1 152 ? 34.738 26.241 6.212 1.00 19.34 152 GLY A C 1
ATOM 946 O O . GLY A 1 152 ? 34.465 25.085 6.536 1.00 19.56 152 GLY A O 1
ATOM 947 N N . GLY A 1 153 ? 34.187 27.308 6.782 1.00 18.91 153 GLY A N 1
ATOM 948 C CA . GLY A 1 153 ? 33.005 27.213 7.631 1.00 18.67 153 GLY A CA 1
ATOM 949 C C . GLY A 1 153 ? 33.239 27.057 9.119 1.00 19.03 153 GLY A C 1
ATOM 950 O O . GLY A 1 153 ? 32.366 26.563 9.832 1.00 18.74 153 GLY A O 1
ATOM 951 N N . LYS A 1 154 ? 34.403 27.480 9.601 1.00 19.75 154 LYS A N 1
ATOM 952 C CA . LYS A 1 154 ? 34.664 27.500 11.036 1.00 20.54 154 LYS A CA 1
ATOM 953 C C . LYS A 1 154 ? 34.066 28.780 11.613 1.00 19.83 154 LYS A C 1
ATOM 954 O O . LYS A 1 154 ? 34.416 29.870 11.170 1.00 19.17 154 LYS A O 1
ATOM 960 N N . PRO A 1 155 ? 33.144 28.660 12.588 1.00 19.68 155 PRO A N 1
ATOM 961 C CA . PRO A 1 155 ? 32.586 29.879 13.174 1.00 19.59 155 PRO A CA 1
ATOM 962 C C . PRO A 1 155 ? 33.632 30.682 13.946 1.00 19.96 155 PRO A C 1
ATOM 963 O O . PRO A 1 155 ? 34.372 30.117 14.754 1.00 20.82 155 PRO A O 1
ATOM 967 N N . VAL A 1 156 ? 33.703 31.980 13.668 1.00 19.52 156 VAL A N 1
ATOM 968 C CA . VAL A 1 156 ? 34.586 32.888 14.406 1.00 19.79 156 VAL A CA 1
ATOM 969 C C . VAL A 1 156 ? 33.796 33.836 15.314 1.00 19.87 156 VAL A C 1
ATOM 970 O O . VAL A 1 156 ? 34.383 34.615 16.067 1.00 20.33 156 VAL A O 1
ATOM 974 N N . THR A 1 157 ? 32.467 33.776 15.218 1.00 19.41 157 THR A N 1
ATOM 975 C CA . THR A 1 157 ? 31.567 34.392 16.191 1.00 19.52 157 THR A CA 1
ATOM 976 C C . THR A 1 157 ? 30.415 33.425 16.441 1.00 19.20 157 THR A C 1
ATOM 977 O O . THR A 1 157 ? 30.224 32.470 15.686 1.00 18.98 157 THR A O 1
ATOM 981 N N . THR A 1 158 ? 29.648 33.679 17.496 1.00 19.51 158 THR A N 1
ATOM 982 C CA . THR A 1 158 ? 28.363 33.015 17.673 1.00 19.72 158 THR A CA 1
ATOM 983 C C . THR A 1 158 ? 27.325 33.815 16.881 1.00 19.47 158 THR A C 1
ATOM 984 O O . THR A 1 158 ? 27.684 34.737 16.139 1.00 19.13 158 THR A O 1
ATOM 988 N N . LEU A 1 159 ? 26.053 33.459 17.017 1.00 19.43 159 LEU A N 1
ATOM 989 C CA . LEU A 1 159 ? 24.988 34.268 16.434 1.00 19.39 159 LEU A CA 1
ATOM 990 C C . LEU A 1 159 ? 24.736 35.443 17.371 1.00 20.22 159 LEU A C 1
ATOM 991 O O . LEU A 1 159 ? 24.091 35.284 18.407 1.00 21.01 159 LEU A O 1
ATOM 996 N N . LYS A 1 160 ? 25.268 36.610 17.007 1.00 21.23 160 LYS A N 1
ATOM 997 C CA . LYS A 1 160 ? 25.261 37.794 17.871 1.00 22.57 160 LYS A CA 1
ATOM 998 C C . LYS A 1 160 ? 24.216 38.806 17.427 1.00 21.96 160 LYS A C 1
ATOM 999 O O . LYS A 1 160 ? 24.088 39.074 16.232 1.00 20.85 160 LYS A O 1
ATOM 1005 N N . LYS A 1 161 ? 23.483 39.374 18.385 1.00 22.00 161 LYS A N 1
ATOM 1006 C CA . LYS A 1 161 ? 22.620 40.519 18.097 1.00 22.00 161 LYS A CA 1
ATOM 1007 C C . LYS A 1 161 ? 23.497 41.737 17.823 1.00 21.91 161 LYS A C 1
ATOM 1008 O O . LYS A 1 161 ? 24.266 42.158 18.690 1.00 22.93 161 LYS A O 1
ATOM 1014 N N . ILE A 1 162 ? 23.376 42.299 16.622 1.00 20.99 162 ILE A N 1
ATOM 1015 C CA . ILE A 1 162 ? 24.191 43.449 16.208 1.00 20.88 162 ILE A CA 1
ATOM 1016 C C . ILE A 1 162 ? 23.413 44.770 16.135 1.00 20.72 162 ILE A C 1
ATOM 1017 O O . ILE A 1 162 ? 24.019 45.839 16.124 1.00 21.55 162 ILE A O 1
ATOM 1022 N N . GLY A 1 163 ? 22.086 44.703 16.088 1.00 19.66 163 GLY A N 1
ATOM 1023 C CA . GLY A 1 163 ? 21.266 45.912 16.021 1.00 19.26 163 GLY A CA 1
ATOM 1024 C C . GLY A 1 163 ? 19.781 45.648 16.133 1.00 18.65 163 GLY A C 1
ATOM 1025 O O . GLY A 1 163 ? 19.357 44.553 16.509 1.00 18.13 163 GLY A O 1
ATOM 1026 N N . THR A 1 164 ? 18.987 46.667 15.813 1.00 18.25 164 THR A N 1
ATOM 1027 C CA . THR A 1 164 ? 17.537 46.568 15.891 1.00 18.10 164 THR A CA 1
ATOM 1028 C C . THR A 1 164 ? 16.899 47.009 14.581 1.00 17.84 164 THR A C 1
ATOM 1029 O O . THR A 1 164 ? 17.544 47.640 13.742 1.00 17.37 164 THR A O 1
ATOM 1033 N N . ALA A 1 165 ? 15.632 46.650 14.417 1.00 17.97 165 ALA A N 1
ATOM 1034 C CA . ALA A 1 165 ? 14.846 47.021 13.250 1.00 18.12 165 ALA A CA 1
ATOM 1035 C C . ALA A 1 165 ? 13.393 47.127 13.669 1.00 18.80 165 ALA A C 1
ATOM 1036 O O . ALA A 1 165 ? 13.029 46.726 14.780 1.00 18.83 165 ALA A O 1
ATOM 1038 N N . LEU A 1 166 ? 12.563 47.665 12.785 1.00 19.47 166 LEU A N 1
ATOM 1039 C CA . LEU A 1 166 ? 11.122 47.665 13.010 1.00 20.44 166 LEU A CA 1
ATOM 1040 C C . LEU A 1 166 ? 10.645 46.218 13.090 1.00 21.29 166 LEU A C 1
ATOM 1041 O O . LEU A 1 166 ? 11.218 45.339 12.447 1.00 20.24 166 LEU A O 1
ATOM 1046 N N . LYS A 1 167 ? 9.602 45.975 13.880 1.00 23.17 167 LYS A N 1
ATOM 1047 C CA . LYS A 1 167 ? 9.061 44.618 14.051 1.00 24.53 167 LYS A CA 1
ATOM 1048 C C . LYS A 1 167 ? 8.547 44.026 12.738 1.00 24.36 167 LYS A C 1
ATOM 1049 O O . LYS A 1 167 ? 8.535 42.808 12.565 1.00 24.95 167 LYS A O 1
ATOM 1055 N N . SER A 1 168 ? 8.130 44.889 11.815 1.00 24.28 168 SER A N 1
ATOM 1056 C CA . SER A 1 168 ? 7.638 44.459 10.508 1.00 24.08 168 SER A CA 1
ATOM 1057 C C . SER A 1 168 ? 8.748 44.009 9.552 1.00 23.11 168 SER A C 1
ATOM 1058 O O . SER A 1 168 ? 8.459 43.489 8.473 1.00 23.40 168 SER A O 1
ATOM 1061 N N . LYS A 1 169 ? 10.007 44.229 9.928 1.00 21.75 169 LYS A N 1
ATOM 1062 C CA . LYS A 1 169 ? 11.128 43.897 9.058 1.00 20.63 169 LYS A CA 1
ATOM 1063 C C . LYS A 1 169 ? 11.625 42.481 9.327 1.00 19.08 169 LYS A C 1
ATOM 1064 O O . LYS A 1 169 ? 11.974 42.148 10.457 1.00 18.87 169 LYS A O 1
ATOM 1070 N N . THR A 1 170 ? 11.663 41.654 8.284 1.00 17.28 170 THR A N 1
ATOM 1071 C CA . THR A 1 170 ? 12.117 40.273 8.417 1.00 16.34 170 THR A CA 1
ATOM 1072 C C . THR A 1 170 ? 12.925 39.848 7.195 1.00 14.95 170 THR A C 1
ATOM 1073 O O . THR A 1 170 ? 12.697 40.343 6.094 1.00 14.77 170 THR A O 1
ATOM 1077 N N . GLY A 1 171 ? 13.876 38.942 7.395 1.00 13.87 171 GLY A N 1
ATOM 1078 C CA . GLY A 1 171 ? 14.617 38.370 6.274 1.00 13.18 171 GLY A CA 1
ATOM 1079 C C . GLY A 1 171 ? 15.923 37.707 6.655 1.00 12.66 171 GLY A C 1
ATOM 1080 O O . GLY A 1 171 ? 16.333 37.734 7.815 1.00 12.34 171 GLY A O 1
ATOM 1081 N N . THR A 1 172 ? 16.565 37.113 5.650 1.00 12.20 172 THR A N 1
ATOM 1082 C CA . THR A 1 172 ? 17.861 36.460 5.797 1.00 12.12 172 THR A CA 1
ATOM 1083 C C . THR A 1 172 ? 18.768 36.964 4.678 1.00 12.11 172 THR A C 1
ATOM 1084 O O . THR A 1 172 ? 18.339 37.066 3.525 1.00 11.89 172 THR A O 1
ATOM 1088 N N . LYS A 1 173 ? 20.004 37.309 5.033 1.00 12.32 173 LYS A N 1
ATOM 1089 C CA . LYS A 1 173 ? 21.014 37.713 4.058 1.00 12.63 173 LYS A CA 1
ATOM 1090 C C . LYS A 1 173 ? 22.239 36.831 4.231 1.00 12.33 173 LYS A C 1
ATOM 1091 O O . LYS A 1 173 ? 22.709 36.643 5.347 1.00 12.59 173 LYS A O 1
ATOM 1097 N N . VAL A 1 174 ? 22.738 36.279 3.131 1.00 11.75 174 VAL A N 1
ATOM 1098 C CA . VAL A 1 174 ? 23.939 35.448 3.157 1.00 11.81 174 VAL A CA 1
ATOM 1099 C C . VAL A 1 174 ? 24.955 36.017 2.177 1.00 11.88 174 VAL A C 1
ATOM 1100 O O . VAL A 1 174 ? 24.633 36.244 1.009 1.00 11.89 174 VAL A O 1
ATOM 1104 N N . THR A 1 175 ? 26.170 36.262 2.662 1.00 12.04 175 THR A N 1
ATOM 1105 C CA . THR A 1 175 ? 27.267 36.730 1.817 1.00 12.37 175 THR A CA 1
ATOM 1106 C C . THR A 1 175 ? 28.427 35.755 1.960 1.00 12.72 175 THR A C 1
ATOM 1107 O O . THR A 1 175 ? 28.780 35.380 3.080 1.00 12.73 175 THR A O 1
ATOM 1111 N N . PHE A 1 176 ? 29.017 35.344 0.840 1.00 12.98 176 PHE A N 1
ATOM 1112 C CA . PHE A 1 176 ? 30.128 34.393 0.886 1.00 13.47 176 PHE A CA 1
ATOM 1113 C C . PHE A 1 176 ? 31.203 34.687 -0.148 1.00 14.20 176 PHE A C 1
ATOM 1114 O O . PHE A 1 176 ? 30.925 35.209 -1.223 1.00 13.95 176 PHE A O 1
ATOM 1122 N N . MET A 1 177 ? 32.434 34.339 0.208 1.00 15.40 177 MET A N 1
ATOM 1123 C CA . MET A 1 177 ? 33.582 34.454 -0.675 1.00 16.59 177 MET A CA 1
ATOM 1124 C C . MET A 1 177 ? 34.012 33.037 -1.037 1.00 16.95 177 MET A C 1
ATOM 1125 O O . MET A 1 177 ? 34.473 32.301 -0.161 1.00 17.18 177 MET A O 1
ATOM 1130 N N . PRO A 1 178 ? 33.867 32.643 -2.317 1.00 17.22 178 PRO A N 1
ATOM 1131 C CA . PRO A 1 178 ? 34.259 31.277 -2.683 1.00 17.81 178 PRO A CA 1
ATOM 1132 C C . PRO A 1 178 ? 35.753 31.038 -2.458 1.00 18.73 178 PRO A C 1
ATOM 1133 O O . PRO A 1 178 ? 36.564 31.940 -2.674 1.00 18.60 178 PRO A O 1
ATOM 1137 N N . ASP A 1 179 ? 36.095 29.833 -2.009 1.00 19.50 179 ASP A N 1
ATOM 1138 C CA . ASP A 1 179 ? 37.472 29.502 -1.656 1.00 20.73 179 ASP A CA 1
ATOM 1139 C C . ASP A 1 179 ? 38.339 29.339 -2.903 1.00 21.29 179 ASP A C 1
ATOM 1140 O O . ASP A 1 179 ? 38.169 28.388 -3.670 1.00 21.06 179 ASP A O 1
ATOM 1145 N N . ALA A 1 180 ? 39.283 30.264 -3.078 1.00 21.91 180 ALA A N 1
ATOM 1146 C CA . ALA A 1 180 ? 40.166 30.273 -4.244 1.00 23.03 180 ALA A CA 1
ATOM 1147 C C . ALA A 1 180 ? 41.165 29.114 -4.261 1.00 24.20 180 ALA A C 1
ATOM 1148 O O . ALA A 1 180 ? 41.776 28.847 -5.295 1.00 24.86 180 ALA A O 1
ATOM 1150 N N . THR A 1 181 ? 41.337 28.429 -3.130 1.00 25.02 181 THR A N 1
ATOM 1151 C CA . THR A 1 181 ? 42.189 27.236 -3.091 1.00 26.06 181 THR A CA 1
ATOM 1152 C C . THR A 1 181 ? 41.476 25.989 -3.643 1.00 26.23 181 THR A C 1
ATOM 1153 O O . THR A 1 181 ? 42.128 24.973 -3.898 1.00 27.04 181 THR A O 1
ATOM 1157 N N . ILE A 1 182 ? 40.155 26.066 -3.832 1.00 25.32 182 ILE A N 1
ATOM 1158 C CA . ILE A 1 182 ? 39.366 24.936 -4.336 1.00 25.22 182 ILE A CA 1
ATOM 1159 C C . ILE A 1 182 ? 38.933 25.106 -5.792 1.00 24.65 182 ILE A C 1
ATOM 1160 O O . ILE A 1 182 ? 39.114 24.201 -6.606 1.00 25.29 182 ILE A O 1
ATOM 1165 N N . PHE A 1 183 ? 38.358 26.258 -6.117 1.00 23.51 183 PHE A N 1
ATOM 1166 C CA . PHE A 1 183 ? 37.819 26.494 -7.455 1.00 22.89 183 PHE A CA 1
ATOM 1167 C C . PHE A 1 183 ? 38.886 26.963 -8.443 1.00 23.30 183 PHE A C 1
ATOM 1168 O O . PHE A 1 183 ? 39.766 27.743 -8.086 1.00 23.79 183 PHE A O 1
ATOM 1176 N N . SER A 1 184 ? 38.794 26.486 -9.684 1.00 23.47 184 SER A N 1
ATOM 1177 C CA . SER A 1 184 ? 39.721 26.894 -10.746 1.00 24.10 184 SER A CA 1
ATOM 1178 C C . SER A 1 184 ? 39.418 28.304 -11.260 1.00 24.01 184 SER A C 1
ATOM 1179 O O . SER A 1 184 ? 40.286 28.961 -11.833 1.00 24.79 184 SER A O 1
ATOM 1182 N N . THR A 1 185 ? 38.179 28.753 -11.062 1.00 23.03 185 THR A N 1
ATOM 1183 C CA . THR A 1 185 ? 37.790 30.137 -11.315 1.00 22.56 185 THR A CA 1
ATOM 1184 C C . THR A 1 185 ? 36.914 30.598 -10.152 1.00 21.82 185 THR A C 1
ATOM 1185 O O . THR A 1 185 ? 36.073 29.838 -9.679 1.00 21.16 185 THR A O 1
ATOM 1189 N N . THR A 1 186 ? 37.138 31.826 -9.687 1.00 21.68 186 THR A N 1
ATOM 1190 C CA . THR A 1 186 ? 36.292 32.444 -8.659 1.00 21.46 186 THR A CA 1
ATOM 1191 C C . THR A 1 186 ? 35.573 33.688 -9.196 1.00 20.90 186 THR A C 1
ATOM 1192 O O . THR A 1 186 ? 35.078 34.506 -8.421 1.00 20.92 186 THR A O 1
ATOM 1196 N N A ASP A 1 187 ? 35.529 33.828 -10.519 0.50 20.88 187 ASP A N 1
ATOM 1197 N N B ASP A 1 187 ? 35.502 33.798 -10.520 0.50 21.04 187 ASP A N 1
ATOM 1198 C CA A ASP A 1 187 ? 34.867 34.961 -11.158 0.50 20.66 187 ASP A CA 1
ATOM 1199 C CA B ASP A 1 187 ? 34.881 34.933 -11.194 0.50 20.94 187 ASP A CA 1
ATOM 1200 C C A ASP A 1 187 ? 33.422 34.617 -11.475 0.50 20.07 187 ASP A C 1
ATOM 1201 C C B ASP A 1 187 ? 33.417 34.624 -11.494 0.50 20.22 187 ASP A C 1
ATOM 1202 O O A ASP A 1 187 ? 33.149 33.829 -12.377 0.50 20.09 187 ASP A O 1
ATOM 1203 O O B ASP A 1 187 ? 33.124 33.860 -12.412 0.50 20.21 187 ASP A O 1
ATOM 1212 N N . PHE A 1 188 ? 32.498 35.208 -10.723 1.00 19.61 188 PHE A N 1
ATOM 1213 C CA . PHE A 1 188 ? 31.072 35.045 -10.996 1.00 19.10 188 PHE A CA 1
ATOM 1214 C C . PHE A 1 188 ? 30.753 35.726 -12.326 1.00 19.66 188 PHE A C 1
ATOM 1215 O O . PHE A 1 188 ? 31.272 36.805 -12.617 1.00 20.13 188 PHE A O 1
ATOM 1223 N N . LYS A 1 189 ? 29.927 35.073 -13.135 1.00 19.92 189 LYS A N 1
ATOM 1224 C CA . LYS A 1 189 ? 29.575 35.566 -14.456 1.00 20.50 189 LYS A CA 1
ATOM 1225 C C . LYS A 1 189 ? 28.159 36.121 -14.429 1.00 19.75 189 LYS A C 1
ATOM 1226 O O . LYS A 1 189 ? 27.197 35.398 -14.172 1.00 18.89 189 LYS A O 1
ATOM 1232 N N . TYR A 1 190 ? 28.059 37.419 -14.685 1.00 19.52 190 TYR A N 1
ATOM 1233 C CA . TYR A 1 190 ? 26.794 38.146 -14.648 1.00 19.50 190 TYR A CA 1
ATOM 1234 C C . TYR A 1 190 ? 25.738 37.519 -15.551 1.00 19.46 190 TYR A C 1
ATOM 1235 O O . TYR A 1 190 ? 24.598 37.316 -15.129 1.00 18.83 190 TYR A O 1
ATOM 1244 N N . ASN A 1 191 ? 26.113 37.205 -16.790 1.00 20.02 191 ASN A N 1
ATOM 1245 C CA . ASN A 1 191 ? 25.152 36.654 -17.751 1.00 20.63 191 ASN A CA 1
ATOM 1246 C C . ASN A 1 191 ? 24.607 35.292 -17.326 1.00 19.77 191 ASN A C 1
ATOM 1247 O O . ASN A 1 191 ? 23.429 35.001 -17.531 1.00 19.40 191 ASN A O 1
ATOM 1252 N N . THR A 1 192 ? 25.468 34.465 -16.733 1.00 19.01 192 THR A N 1
ATOM 1253 C CA . THR A 1 192 ? 25.068 33.150 -16.240 1.00 18.49 192 THR A CA 1
ATOM 1254 C C . THR A 1 192 ? 24.060 33.284 -15.097 1.00 17.45 192 THR A C 1
ATOM 1255 O O . THR A 1 192 ? 23.021 32.617 -15.085 1.00 17.19 192 THR A O 1
ATOM 1259 N N . ILE A 1 193 ? 24.358 34.175 -14.158 1.00 16.64 193 ILE A N 1
ATOM 1260 C CA . ILE A 1 193 ? 23.476 34.400 -13.012 1.00 16.16 193 ILE A CA 1
ATOM 1261 C C . ILE A 1 193 ? 22.168 35.062 -13.463 1.00 16.25 193 ILE A C 1
ATOM 1262 O O . ILE A 1 193 ? 21.088 34.639 -13.056 1.00 16.03 193 ILE A O 1
ATOM 1267 N N . SER A 1 194 ? 22.269 36.068 -14.329 1.00 16.83 194 SER A N 1
ATOM 1268 C CA . SER A 1 194 ? 21.092 36.754 -14.870 1.00 17.49 194 SER A CA 1
ATOM 1269 C C . SER A 1 194 ? 20.092 35.769 -15.476 1.00 17.94 194 SER A C 1
ATOM 1270 O O . SER A 1 194 ? 18.900 35.810 -15.168 1.00 17.85 194 SER A O 1
ATOM 1273 N N . GLU A 1 195 ? 20.588 34.871 -16.322 1.00 19.04 195 GLU A N 1
ATOM 1274 C CA . GLU A 1 195 ? 19.737 33.871 -16.975 1.00 20.13 195 GLU A CA 1
ATOM 1275 C C . GLU A 1 195 ? 19.036 32.944 -15.985 1.00 19.01 195 GLU A C 1
ATOM 1276 O O . GLU A 1 195 ? 17.847 32.659 -16.134 1.00 19.29 195 GLU A O 1
ATOM 1282 N N A ARG A 1 196 ? 19.772 32.470 -14.983 0.50 18.32 196 ARG A N 1
ATOM 1283 N N B ARG A 1 196 ? 19.775 32.486 -14.979 0.50 18.28 196 ARG A N 1
ATOM 1284 C CA A ARG A 1 196 ? 19.209 31.572 -13.978 0.50 17.90 196 ARG A CA 1
ATOM 1285 C CA B ARG A 1 196 ? 19.237 31.574 -13.975 0.50 17.83 196 ARG A CA 1
ATOM 1286 C C A ARG A 1 196 ? 18.152 32.260 -13.119 0.50 17.18 196 ARG A C 1
ATOM 1287 C C B ARG A 1 196 ? 18.181 32.246 -13.092 0.50 17.13 196 ARG A C 1
ATOM 1288 O O A ARG A 1 196 ? 17.128 31.659 -12.797 0.50 17.10 196 ARG A O 1
ATOM 1289 O O B ARG A 1 196 ? 17.185 31.620 -12.732 0.50 17.01 196 ARG A O 1
ATOM 1304 N N . LEU A 1 197 ? 18.404 33.511 -12.743 1.00 16.55 197 LEU A N 1
ATOM 1305 C CA . LEU A 1 197 ? 17.444 34.276 -11.933 1.00 16.22 197 LEU A CA 1
ATOM 1306 C C . LEU A 1 197 ? 16.176 34.609 -12.722 1.00 16.39 197 LEU A C 1
ATOM 1307 O O . LEU A 1 197 ? 15.075 34.638 -12.163 1.00 16.32 197 LEU A O 1
ATOM 1312 N N . ASN A 1 198 ? 16.342 34.874 -14.014 1.00 16.53 198 ASN A N 1
ATOM 1313 C CA . ASN A 1 198 ? 15.206 35.083 -14.920 1.00 17.14 198 ASN A CA 1
ATOM 1314 C C . ASN A 1 198 ? 14.311 33.835 -14.925 1.00 17.56 198 ASN A C 1
ATOM 1315 O O . ASN A 1 198 ? 13.090 33.921 -14.747 1.00 16.76 198 ASN A O 1
ATOM 1320 N N . GLU A 1 199 ? 14.938 32.675 -15.106 1.00 18.03 199 GLU A N 1
ATOM 1321 C CA . GLU A 1 199 ? 14.229 31.391 -15.106 1.00 18.78 199 GLU A CA 1
ATOM 1322 C C . GLU A 1 199 ? 13.532 31.129 -13.771 1.00 18.36 199 GLU A C 1
ATOM 1323 O O . GLU A 1 199 ? 12.390 30.673 -13.744 1.00 18.49 199 GLU A O 1
ATOM 1329 N N . SER A 1 200 ? 14.213 31.431 -12.667 1.00 17.88 200 SER A N 1
ATOM 1330 C CA . SER A 1 200 ? 13.640 31.243 -11.335 1.00 17.77 200 SER A CA 1
ATOM 1331 C C . SER A 1 200 ? 12.446 32.170 -11.109 1.00 17.42 200 SER A C 1
ATOM 1332 O O . SER A 1 200 ? 11.438 31.761 -10.532 1.00 17.30 200 SER A O 1
ATOM 1335 N N . ALA A 1 201 ? 12.563 33.417 -11.571 1.00 17.18 201 ALA A N 1
ATOM 1336 C CA . ALA A 1 201 ? 11.455 34.373 -11.491 1.00 17.16 201 ALA A CA 1
ATOM 1337 C C . ALA A 1 201 ? 10.240 33.863 -12.275 1.00 17.80 201 ALA A C 1
ATOM 1338 O O . ALA A 1 201 ? 9.102 33.981 -11.814 1.00 17.79 201 ALA A O 1
ATOM 1340 N N . PHE A 1 202 ? 10.487 33.282 -13.447 1.00 18.14 202 PHE A N 1
ATOM 1341 C CA . PHE A 1 202 ? 9.405 32.721 -14.263 1.00 18.92 202 PHE A CA 1
ATOM 1342 C C . PHE A 1 202 ? 8.707 31.530 -13.597 1.00 19.57 202 PHE A C 1
ATOM 1343 O O . PHE A 1 202 ? 7.490 31.386 -13.708 1.00 19.94 202 PHE A O 1
ATOM 1351 N N . LEU A 1 203 ? 9.471 30.674 -12.924 1.00 19.74 203 LEU A N 1
ATOM 1352 C CA . LEU A 1 203 ? 8.897 29.527 -12.213 1.00 20.49 203 LEU A CA 1
ATOM 1353 C C . LEU A 1 203 ? 8.136 29.951 -10.954 1.00 20.74 203 LEU A C 1
ATOM 1354 O O . LEU A 1 203 ? 7.096 29.382 -10.619 1.00 21.83 203 LEU A O 1
ATOM 1359 N N . LEU A 1 204 ? 8.660 30.953 -10.257 1.00 20.45 204 LEU A N 1
ATOM 1360 C CA . LEU A 1 204 ? 8.138 31.341 -8.951 1.00 20.60 204 LEU A CA 1
ATOM 1361 C C . LEU A 1 204 ? 6.829 32.137 -9.060 1.00 21.26 204 LEU A C 1
ATOM 1362 O O . LEU A 1 204 ? 5.858 31.839 -8.359 1.00 22.46 204 LEU A O 1
ATOM 1367 N N . LYS A 1 205 ? 6.814 33.119 -9.961 1.00 21.08 205 LYS A N 1
ATOM 1368 C CA . LYS A 1 205 ? 5.704 34.068 -10.152 1.00 21.04 205 LYS A CA 1
ATOM 1369 C C . LYS A 1 205 ? 5.544 35.050 -8.987 1.00 20.32 205 LYS A C 1
ATOM 1370 O O . LYS A 1 205 ? 5.699 34.681 -7.821 1.00 20.04 205 LYS A O 1
ATOM 1376 N N . ASN A 1 206 ? 5.238 36.302 -9.327 1.00 20.11 206 ASN A N 1
ATOM 1377 C CA . ASN A 1 206 ? 4.897 37.345 -8.353 1.00 19.73 206 ASN A CA 1
ATOM 1378 C C . ASN A 1 206 ? 5.993 37.621 -7.320 1.00 18.60 206 ASN A C 1
ATOM 1379 O O . ASN A 1 206 ? 5.713 38.045 -6.193 1.00 18.70 206 ASN A O 1
ATOM 1384 N N . VAL A 1 207 ? 7.239 37.379 -7.713 1.00 17.51 207 VAL A N 1
ATOM 1385 C CA . VAL A 1 207 ? 8.395 37.664 -6.869 1.00 16.64 207 VAL A CA 1
ATOM 1386 C C . VAL A 1 207 ? 9.459 38.324 -7.737 1.00 16.08 207 VAL A C 1
ATOM 1387 O O . VAL A 1 207 ? 9.766 37.831 -8.825 1.00 15.79 207 VAL A O 1
ATOM 1391 N N . THR A 1 208 ? 10.014 39.434 -7.262 1.00 15.64 208 THR A N 1
ATOM 1392 C CA . THR A 1 208 ? 11.056 40.138 -8.002 1.00 15.60 208 THR A CA 1
ATOM 1393 C C . THR A 1 208 ? 12.410 39.513 -7.689 1.00 15.44 208 THR A C 1
ATOM 1394 O O . THR A 1 208 ? 12.770 39.364 -6.522 1.00 14.84 208 THR A O 1
ATOM 1398 N N . LEU A 1 209 ? 13.138 39.126 -8.734 1.00 15.56 209 LEU A N 1
ATOM 1399 C CA . LEU A 1 209 ? 14.517 38.664 -8.605 1.00 15.87 209 LEU A CA 1
ATOM 1400 C C . LEU A 1 209 ? 15.385 39.757 -9.203 1.00 16.06 209 LEU A C 1
ATOM 1401 O O . LEU A 1 209 ? 15.158 40.165 -10.341 1.00 16.56 209 LEU A O 1
ATOM 1406 N N . SER A 1 210 ? 16.361 40.246 -8.442 1.00 15.77 210 SER A N 1
ATOM 1407 C CA . SER A 1 210 ? 17.243 41.305 -8.931 1.00 16.11 210 SER A CA 1
ATOM 1408 C C . SER A 1 210 ? 18.700 40.866 -8.893 1.00 15.81 210 SER A C 1
ATOM 1409 O O . SER A 1 210 ? 19.100 40.049 -8.052 1.00 15.51 210 SER A O 1
ATOM 1412 N N . LEU A 1 211 ? 19.481 41.408 -9.824 1.00 15.61 211 LEU A N 1
ATOM 1413 C CA . LEU A 1 211 ? 20.915 41.171 -9.886 1.00 15.61 211 LEU A CA 1
ATOM 1414 C C . LEU A 1 211 ? 21.622 42.504 -10.075 1.00 15.84 211 LEU A C 1
ATOM 1415 O O . LEU A 1 211 ? 21.235 43.299 -10.931 1.00 15.89 211 LEU A O 1
ATOM 1420 N N . THR A 1 212 ? 22.650 42.742 -9.266 1.00 15.91 212 THR A N 1
ATOM 1421 C CA . THR A 1 212 ? 23.469 43.947 -9.365 1.00 16.55 212 THR A CA 1
ATOM 1422 C C . THR A 1 212 ? 24.928 43.528 -9.339 1.00 16.82 212 THR A C 1
ATOM 1423 O O . THR A 1 212 ? 25.327 42.755 -8.476 1.00 16.40 212 THR A O 1
ATOM 1427 N N . ASP A 1 213 ? 25.708 44.027 -10.296 1.00 17.65 213 ASP A N 1
ATOM 1428 C CA . ASP A 1 213 ? 27.133 43.728 -10.381 1.00 18.46 213 ASP A CA 1
ATOM 1429 C C . ASP A 1 213 ? 27.911 44.989 -10.023 1.00 19.45 213 ASP A C 1
ATOM 1430 O O . ASP A 1 213 ? 27.969 45.927 -10.812 1.00 19.68 213 ASP A O 1
ATOM 1435 N N . LYS A 1 214 ? 28.497 45.010 -8.829 1.00 20.25 214 LYS A N 1
ATOM 1436 C CA . LYS A 1 214 ? 29.234 46.183 -8.354 1.00 21.46 214 LYS A CA 1
ATOM 1437 C C . LYS A 1 214 ? 30.600 46.330 -9.028 1.00 22.39 214 LYS A C 1
ATOM 1438 O O . LYS A 1 214 ? 31.237 47.379 -8.908 1.00 22.83 214 LYS A O 1
ATOM 1444 N N . ARG A 1 215 ? 31.042 45.293 -9.738 1.00 22.70 215 ARG A N 1
ATOM 1445 C CA . ARG A 1 215 ? 32.307 45.341 -10.478 1.00 23.73 215 ARG A CA 1
ATOM 1446 C C . ARG A 1 215 ? 32.158 46.188 -11.742 1.00 24.65 215 ARG A C 1
ATOM 1447 O O . ARG A 1 215 ? 33.095 46.879 -12.150 1.00 25.80 215 ARG A O 1
ATOM 1455 N N . THR A 1 216 ? 30.974 46.123 -12.350 1.00 24.81 216 THR A N 1
ATOM 1456 C CA . THR A 1 216 ? 30.678 46.807 -13.608 1.00 25.30 216 THR A CA 1
ATOM 1457 C C . THR A 1 216 ? 29.514 47.811 -13.521 1.00 25.21 216 THR A C 1
ATOM 1458 O O . THR A 1 216 ? 29.254 48.530 -14.489 1.00 26.16 216 THR A O 1
ATOM 1462 N N . ASP A 1 217 ? 28.822 47.843 -12.377 1.00 24.81 217 ASP A N 1
ATOM 1463 C CA . ASP A 1 217 ? 27.578 48.618 -12.168 1.00 24.69 217 ASP A CA 1
ATOM 1464 C C . ASP A 1 217 ? 26.333 48.087 -12.905 1.00 23.70 217 ASP A C 1
ATOM 1465 O O . ASP A 1 217 ? 25.251 48.677 -12.791 1.00 23.51 217 ASP A O 1
ATOM 1470 N N . GLU A 1 218 ? 26.463 46.972 -13.623 1.00 22.37 218 GLU A N 1
ATOM 1471 C CA . GLU A 1 218 ? 25.328 46.396 -14.349 1.00 21.84 218 GLU A CA 1
ATOM 1472 C C . GLU A 1 218 ? 24.238 45.967 -13.376 1.00 20.02 218 GLU A C 1
ATOM 1473 O O . GLU A 1 218 ? 24.533 45.552 -12.260 1.00 19.07 218 GLU A O 1
ATOM 1479 N N . ALA A 1 219 ? 22.987 46.063 -13.814 1.00 18.69 219 ALA A N 1
ATOM 1480 C CA . ALA A 1 219 ? 21.848 45.703 -12.976 1.00 17.57 219 ALA A CA 1
ATOM 1481 C C . ALA A 1 219 ? 20.628 45.337 -13.816 1.00 17.03 219 ALA A C 1
ATOM 1482 O O . ALA A 1 219 ? 20.411 45.896 -14.893 1.00 17.05 219 ALA A O 1
ATOM 1484 N N . ILE A 1 220 ? 19.835 44.398 -13.310 1.00 16.23 220 ILE A N 1
ATOM 1485 C CA . ILE A 1 220 ? 18.614 43.960 -13.978 1.00 16.16 220 ILE A CA 1
ATOM 1486 C C . ILE A 1 220 ? 17.643 43.401 -12.935 1.00 15.92 220 ILE A C 1
ATOM 1487 O O . ILE A 1 220 ? 18.066 42.947 -11.870 1.00 15.52 220 ILE A O 1
ATOM 1492 N N . GLU A 1 221 ? 16.348 43.472 -13.237 1.00 16.00 221 GLU A N 1
ATOM 1493 C CA . GLU A 1 221 ? 15.310 42.878 -12.393 1.00 15.97 221 GLU A CA 1
ATOM 1494 C C . GLU A 1 221 ? 14.335 42.071 -13.236 1.00 16.18 221 GLU A C 1
ATOM 1495 O O . GLU A 1 221 ? 14.060 42.423 -14.389 1.00 16.28 221 GLU A O 1
ATOM 1501 N N . PHE A 1 222 ? 13.805 41.005 -12.638 1.00 16.18 222 PHE A N 1
ATOM 1502 C CA . PHE A 1 222 ? 12.835 40.125 -13.290 1.00 16.73 222 PHE A CA 1
ATOM 1503 C C . PHE A 1 222 ? 11.626 39.950 -12.385 1.00 17.16 222 PHE A C 1
ATOM 1504 O O . PHE A 1 222 ? 11.770 39.803 -11.173 1.00 16.61 222 PHE A O 1
ATOM 1512 N N . HIS A 1 223 ? 10.441 39.961 -12.983 1.00 18.02 223 HIS A N 1
ATOM 1513 C CA . HIS A 1 223 ? 9.196 39.772 -12.246 1.00 19.01 223 HIS A CA 1
ATOM 1514 C C . HIS A 1 223 ? 8.141 39.319 -13.214 1.00 20.07 223 HIS A C 1
ATOM 1515 O O . HIS A 1 223 ? 7.875 40.008 -14.198 1.00 20.53 223 HIS A O 1
ATOM 1522 N N . TYR A 1 224 ? 7.538 38.163 -12.953 1.00 21.15 224 TYR A N 1
ATOM 1523 C CA . TYR A 1 224 ? 6.469 37.643 -13.804 1.00 22.84 224 TYR A CA 1
ATOM 1524 C C . TYR A 1 224 ? 5.174 37.529 -13.019 1.00 25.43 224 TYR A C 1
ATOM 1525 O O . TYR A 1 224 ? 5.103 36.795 -12.042 1.00 24.94 224 TYR A O 1
ATOM 1534 N N . GLU A 1 225 ? 4.153 38.266 -13.452 1.00 29.62 225 GLU A N 1
ATOM 1535 C CA . GLU A 1 225 ? 2.843 38.229 -12.803 1.00 33.05 225 GLU A CA 1
ATOM 1536 C C . GLU A 1 225 ? 2.037 37.058 -13.360 1.00 35.70 225 GLU A C 1
ATOM 1537 O O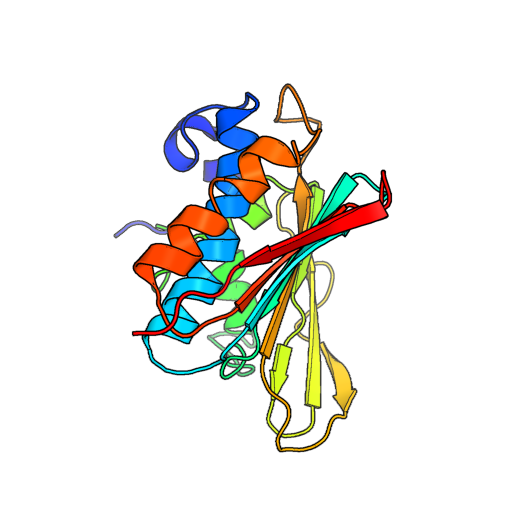 . GLU A 1 225 ? 2.302 36.594 -14.472 1.00 37.40 225 GLU A O 1
ATOM 1543 N N . ASN A 1 226 ? 1.067 36.568 -12.588 1.00 38.30 226 ASN A N 1
ATOM 1544 C CA . ASN A 1 226 ? 0.209 35.464 -13.041 1.00 39.73 226 ASN A CA 1
ATOM 1545 C C . ASN A 1 226 ? -1.280 35.729 -12.813 1.00 41.50 226 ASN A C 1
ATOM 1546 O O . ASN A 1 226 ? -1.665 36.726 -12.199 1.00 43.24 226 ASN A O 1
#

Sequence (196 aa):
QVLEGLDAVRKRPGMYIGSTDGAGLHHLVWEIVDNAVDEALSGFGDRIDVTINKDGSLTVQDHGRGMPTGMHAMGIIPTVEVIFTILHGLHGVGSSVVNALSSWLEVEEITRDGAVYKQRFENNGGKPVTTLKKIGTALKSKTGTKVTFMPDATIFSTTDDFKYNTISERRLNESAFLLKNVTLSLTDKRTDEAIEFHYEN

Solvent-accessible surface area: 9742 Å² total; per-residue (Å²): 194,124,98,76,33,15,90,19,0,70,152,150,21,36,142,56,3,62,34,48,71,23,62,0,0,10,74,0,0,31,50,4,4,68,33,3,21,65,32,10,126,76,63,79,26,99,78,2,31,1,33,0,31,164,92,20,1,0,18,5,60,17,67,1,122,8,37,76,40,40,128,105,60,175,48,56,3,34,0,30,11,12,1,27,55,1,91,43,14,150,67,36,10,2,0,9,0,1,0,0,1,43,51,0,35,0,44,0,20,62,85,12,6,27,41,56,0,59,0,62,87,4,4,118,58,76,44,68,22,108,130,92,28,105,27,141,156,101,118,47,6,17,63,9,20,0,36,4,8,76,122,35,11,98,47,45,90,2,119,28,111,58,0,14,116,86,0,41,104,14,0,112,147,19,56,69,9,20,0,9,0,43,1,95,90,79,114,78,70,68,106,24,86,76,147,141

Nearest PDB structures (foldseek):
  4emv-assembly1_A  TM=1.005E+00  e=1.007E-47  Streptococcus pneumoniae GA47373
  4mbc-assembly1_A  TM=9.941E-01  e=3.430E-44  Streptococcus pneumoniae GA47373
  4mb9-assembly1_A  TM=9.846E-01  e=2.835E-44  Streptococcus pneumoniae GA47373
  5bod-assembly1_A  TM=9.901E-01  e=1.388E-43  Streptococcus pneumoniae R6
  4url-assembly1_A  TM=9.507E-01  e=1.276E-29  Staphylococcus aureus

B-factor: mean 20.76, std 6.45, range [10.26, 47.64]

Radius of gyration: 16.08 Å; Cα contacts (8 Å, |Δi|>4): 466; chains: 1; bounding box: 42×40×42 Å